Protein AF-A0A397HWI3-F1 (afdb_monomer)

Organism: Aspergillus thermomutatus (NCBI:txid41047)

InterPro domains:
  IPR008930 Terpenoid cyclases/protein prenyltransferase alpha-alpha toroid [SSF48239] (3-240)
  IPR018333 Squalene cyclase [PTHR11764] (8-284)
  IPR032697 Squalene cyclase, N-terminal [PF13249] (4-236)

Foldseek 3Di:
DPPDVPDDHDLLVLVVVLLVCVLVVNDCPPPVNVVSLVSLVVVPFPLPHDLVSLLVCQQQVQHPLVLRDQDALLLQVDAPPDPSRPQPDALQVLLQVLLVNLSNVLSHHDHRPPDPDHSNPSRCSRDNDNPDDSNVSRPDDDPPVDDDDDPPVSVVVVVVVVVVVVVVVVDCSSVVSLVVSLVLLQVLLVLVVFFKDFLNSLVSSLVSVVSVPDDCPDPSNVSSVVVQVVQWDQDPVGIDGHRMDCPLVVLLVVLVVCVVVVNDCPPPVNVVSLVVLVVSVPPPDDPPVPDSHDNDDDDPNSVVSNVSSND

Radius of gyration: 22.64 Å; Cα contacts (8 Å, |Δi|>4): 308; chains: 1; bounding box: 66×48×56 Å

Solvent-accessible surface area (backbone atoms only — not comparable to full-atom values): 18268 Å² total; per-residue (Å²): 92,23,94,49,96,89,44,76,62,33,62,41,60,40,52,52,52,53,49,52,41,47,74,74,65,52,58,70,83,38,72,67,47,44,50,53,48,54,48,38,44,74,73,53,20,71,78,64,40,46,71,67,52,46,51,57,35,19,34,45,58,68,33,65,66,86,64,41,84,84,56,68,43,51,50,76,68,40,56,70,90,43,93,85,16,55,70,75,48,58,45,68,58,43,52,43,46,48,25,47,23,48,44,60,68,68,61,53,68,48,83,62,83,75,73,96,44,62,62,64,62,78,56,54,86,41,43,84,59,79,84,56,61,70,65,73,76,62,84,67,75,77,89,62,96,64,80,95,80,68,88,72,56,65,61,54,54,52,48,48,51,51,50,49,55,56,54,45,76,76,42,72,57,51,62,51,22,49,52,51,42,51,52,50,48,54,50,31,58,66,54,52,84,58,50,56,58,44,43,65,34,51,52,40,36,47,54,30,42,45,73,75,65,47,53,75,84,35,67,75,44,39,56,52,50,55,52,50,56,72,35,50,47,77,54,100,92,44,79,48,71,45,64,57,56,52,66,65,46,54,51,20,53,49,50,39,53,40,48,76,71,66,52,69,70,82,39,72,69,54,44,50,52,50,53,51,54,48,66,55,66,66,74,79,81,70,92,51,83,83,55,92,64,78,64,72,44,72,54,69,64,43,54,50,38,42,51,62,48,72,108

Secondary structure (DSSP, 8-state):
--SSTTSPPPHHHHHHHHHHHHHTT--TTSHHHHHHHHHHHHTT-GGGS-HHHHHHHHHTTSS-GGGS----GGGGGS-TTSTT-GGGS-HHHHHHHHHHHHHHHH---PPPP-SSS-GGGGTGGG-S-TTS-HHHHT------SS-S--SSHHHHHHHHHHHHHHHHTTSTHHHHHHHHHHHHHHHHHHHTTTS--BHHHHHHHHHHHHHTT--TTSHHHHHHHHHHHHTEEEETTEEEE-SB--HHHHHHHHHHHHHHTT--TT-HHHHHHHHHHHHHH-------TT-SS------HHHHHHHHHHH-

Sequence (311 aa):
MGINPGDHGDLSVTVEAYLALRILGVSRNDPQMRRSRSFILSAGSIARVSFITRVYLAMFGLYPWIAVQSLPSELILLPQHIPSSICRWPAMDRSALIPLLILCHHRPIFKLPTQECAASAYLNELWCKPEEPPEKAFGGAFPTGISNAIAPVSKSTDLIGRFLNGLTYFFPLRRYALYRSVEFILETIREMGGVGHLARPLHMAMLALKLEGYSVQSCPLRTGLDYLEHLVYEDEAGKRILSVNTTVCDSSLMITGLGDAGIPLDSPWLRKSLQWLQSLSLSDGNNNTSKIFDTRIFRVDDVAAAIYAVI

Nearest PDB structures (foldseek):
  3sqc-assembly2_B  TM=8.523E-01  e=1.401E-10  Alicyclobacillus acidocaldarius
  1gsz-assembly1_A  TM=8.164E-01  e=6.322E-10  Alicyclobacillus acidocaldarius
  2sqc-assembly1_A  TM=8.393E-01  e=1.343E-09  Alicyclobacillus acidocaldarius
  1w6j-assembly1_A  TM=7.897E-01  e=3.820E-07  Homo sapiens
  1w6k-assembly1_A  TM=7.719E-01  e=3.820E-07  Homo sapiens

pLDDT: mean 74.51, std 17.62, range [26.92, 93.94]

Structure (mmCIF, N/CA/C/O backbone):
data_AF-A0A397HWI3-F1
#
_entry.id   AF-A0A397HWI3-F1
#
loop_
_atom_site.group_PDB
_atom_site.id
_atom_site.type_symbol
_atom_site.label_atom_id
_atom_site.label_alt_id
_atom_site.label_comp_id
_atom_site.label_asym_id
_atom_site.label_entity_id
_atom_site.label_seq_id
_atom_site.pdbx_PDB_ins_code
_atom_site.Cartn_x
_atom_site.Cartn_y
_atom_site.Cartn_z
_atom_site.occupancy
_atom_site.B_iso_or_equiv
_atom_site.auth_seq_id
_atom_site.auth_comp_id
_atom_site.auth_asym_id
_atom_site.auth_atom_id
_atom_site.pdbx_PDB_model_num
ATOM 1 N N . MET A 1 1 ? -9.754 -2.179 -15.109 1.00 48.19 1 MET A N 1
ATOM 2 C CA . MET A 1 1 ? -10.874 -1.776 -14.226 1.00 48.19 1 MET A CA 1
ATOM 3 C C . MET A 1 1 ? -10.491 -0.457 -13.581 1.00 48.19 1 MET A C 1
ATOM 5 O O . MET A 1 1 ? -9.299 -0.243 -13.378 1.00 48.19 1 MET A O 1
ATOM 9 N N . GLY A 1 2 ? -11.444 0.455 -13.391 1.00 55.62 2 GLY A N 1
ATOM 10 C CA . GLY A 1 2 ? -11.203 1.721 -12.693 1.00 55.62 2 GLY A CA 1
ATOM 11 C C . GLY A 1 2 ? -11.036 1.518 -11.188 1.00 55.62 2 GLY A C 1
ATOM 12 O O . GLY A 1 2 ? -11.102 0.386 -10.708 1.00 55.62 2 GLY A O 1
ATOM 13 N N . ILE A 1 3 ? -10.790 2.606 -10.457 1.00 59.44 3 ILE A N 1
ATOM 14 C CA . ILE A 1 3 ? -10.652 2.574 -8.991 1.00 59.44 3 ILE A CA 1
ATOM 15 C C . ILE A 1 3 ? -11.996 2.211 -8.339 1.00 59.44 3 ILE A C 1
ATOM 17 O O . ILE A 1 3 ? -12.003 1.478 -7.354 1.00 59.44 3 ILE A O 1
ATOM 21 N N . ASN A 1 4 ? -13.120 2.627 -8.937 1.00 55.69 4 ASN A N 1
ATOM 22 C CA . ASN A 1 4 ? -14.464 2.227 -8.522 1.00 55.69 4 ASN A CA 1
ATOM 23 C C . ASN A 1 4 ? -15.166 1.349 -9.578 1.00 55.69 4 ASN A C 1
ATOM 25 O O . ASN A 1 4 ? -14.835 1.410 -10.771 1.00 55.69 4 ASN A O 1
ATOM 29 N N . PRO A 1 5 ? -16.171 0.543 -9.178 1.00 54.25 5 PRO A N 1
ATOM 30 C CA . PRO A 1 5 ? -17.040 -0.152 -10.123 1.00 54.25 5 PRO A CA 1
ATOM 31 C C . PRO A 1 5 ? -17.690 0.839 -11.103 1.00 54.25 5 PRO A C 1
ATOM 33 O O . PRO A 1 5 ? -18.412 1.739 -10.690 1.00 54.25 5 PRO A O 1
ATOM 36 N N . GLY A 1 6 ? -17.431 0.675 -12.405 1.00 57.28 6 GLY A N 1
ATOM 37 C CA . GLY A 1 6 ? -17.976 1.537 -13.466 1.00 57.28 6 GLY A CA 1
ATOM 38 C C . GLY A 1 6 ? -17.052 2.658 -13.958 1.00 57.28 6 GLY A C 1
ATOM 39 O O . GLY A 1 6 ? -17.335 3.238 -15.004 1.00 57.28 6 GLY A O 1
ATOM 40 N N . ASP A 1 7 ? -15.925 2.918 -13.289 1.00 66.69 7 ASP A N 1
ATOM 41 C CA . ASP A 1 7 ? -14.965 3.935 -13.731 1.00 66.69 7 ASP A CA 1
ATOM 42 C C . ASP A 1 7 ? -14.204 3.515 -15.001 1.00 66.69 7 ASP A C 1
ATOM 44 O O . ASP A 1 7 ? -13.895 2.334 -15.229 1.00 66.69 7 ASP A O 1
ATOM 48 N N . HIS A 1 8 ? -13.814 4.516 -15.800 1.00 67.19 8 HIS A N 1
ATOM 49 C CA . HIS A 1 8 ? -12.792 4.347 -16.831 1.00 67.19 8 HIS A CA 1
ATOM 50 C C . HIS A 1 8 ? -11.528 3.755 -16.181 1.00 67.19 8 HIS A C 1
ATOM 52 O O . HIS A 1 8 ? -11.133 4.162 -15.091 1.00 67.19 8 HIS A O 1
ATOM 58 N N . GLY A 1 9 ? -10.930 2.735 -16.807 1.00 74.62 9 GLY A N 1
ATOM 59 C CA . GLY A 1 9 ? -9.836 1.963 -16.209 1.00 74.62 9 GLY A CA 1
ATOM 60 C C . GLY A 1 9 ? -8.711 2.830 -15.633 1.00 74.62 9 GLY A C 1
ATOM 61 O O . GLY A 1 9 ? -8.302 3.795 -16.270 1.00 74.62 9 GLY A O 1
ATOM 62 N N . ASP A 1 10 ? -8.174 2.470 -14.465 1.00 87.31 10 ASP A N 1
ATOM 63 C CA . ASP A 1 10 ? -6.963 3.113 -13.951 1.00 87.31 10 ASP A CA 1
ATOM 64 C C . ASP A 1 10 ? -5.731 2.382 -14.490 1.00 87.31 10 ASP A C 1
ATOM 66 O O . ASP A 1 10 ? -5.649 1.147 -14.464 1.00 87.31 10 ASP A O 1
ATOM 70 N N . LEU A 1 11 ? -4.774 3.146 -15.015 1.00 88.06 11 LEU A N 1
ATOM 71 C CA . LEU A 1 11 ? -3.567 2.601 -15.628 1.00 88.06 11 LEU A CA 1
ATOM 72 C C . LEU A 1 11 ? -2.703 1.853 -14.607 1.00 88.06 11 LEU A C 1
ATOM 74 O O . LEU A 1 11 ? -2.240 0.750 -14.889 1.00 88.06 11 LEU A O 1
ATOM 78 N N . SER A 1 12 ? -2.503 2.436 -13.427 1.00 88.94 12 SER A N 1
ATOM 79 C CA . SER A 1 12 ? -1.639 1.886 -12.382 1.00 88.94 12 SER A CA 1
ATOM 80 C C . SER A 1 12 ? -2.209 0.579 -11.839 1.00 88.94 12 SER A C 1
ATOM 82 O O . SER A 1 12 ? -1.519 -0.438 -11.824 1.00 88.94 12 SER A O 1
ATOM 84 N N . VAL A 1 13 ? -3.501 0.579 -11.502 1.00 89.81 13 VAL A N 1
ATOM 85 C CA . VAL A 1 13 ? -4.226 -0.609 -11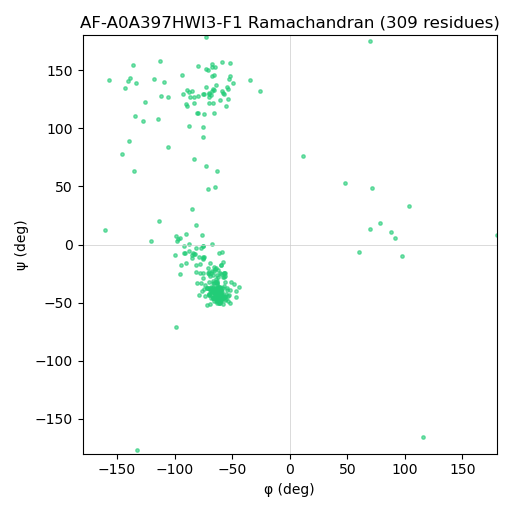.035 1.00 89.81 13 VAL A CA 1
ATOM 86 C C . VAL A 1 13 ? -4.235 -1.698 -12.104 1.00 89.81 13 VAL A C 1
ATOM 88 O O . VAL A 1 13 ? -4.009 -2.865 -11.796 1.00 89.81 13 VAL A O 1
ATOM 91 N N . THR A 1 14 ? -4.450 -1.343 -13.376 1.00 91.06 14 THR A N 1
ATOM 92 C CA . THR A 1 14 ? -4.466 -2.334 -14.462 1.00 91.06 14 THR A CA 1
ATOM 93 C C . THR A 1 14 ? -3.085 -2.960 -14.679 1.00 91.06 14 THR A C 1
ATOM 95 O O . THR A 1 14 ? -3.005 -4.162 -14.923 1.00 91.06 14 THR A O 1
ATOM 98 N N . VAL A 1 15 ? -1.999 -2.189 -14.548 1.00 91.44 15 VAL A N 1
ATOM 99 C CA . VAL A 1 15 ? -0.624 -2.716 -14.607 1.00 91.44 15 VAL A CA 1
ATOM 100 C C . VAL A 1 15 ? -0.324 -3.628 -13.415 1.00 91.44 15 VAL A C 1
ATOM 102 O O . VAL A 1 15 ? 0.207 -4.719 -13.617 1.00 91.44 15 VAL A O 1
ATOM 105 N N . GLU A 1 16 ? -0.683 -3.221 -12.194 1.00 91.31 16 GLU A N 1
ATOM 106 C CA . GLU A 1 16 ? -0.493 -4.031 -10.979 1.00 91.31 16 GLU A CA 1
ATOM 107 C C . GLU A 1 16 ? -1.260 -5.358 -11.068 1.00 91.31 16 GLU A C 1
ATOM 109 O O . GLU A 1 16 ? -0.681 -6.423 -10.846 1.00 91.31 16 GLU A O 1
ATOM 114 N N . ALA A 1 17 ? -2.530 -5.317 -11.479 1.00 90.94 17 ALA A N 1
ATOM 115 C CA . ALA A 1 17 ? -3.356 -6.507 -11.663 1.00 90.94 17 ALA A CA 1
ATOM 116 C C . ALA A 1 17 ? -2.823 -7.415 -12.782 1.00 90.94 17 ALA A C 1
ATOM 118 O O . ALA A 1 17 ? -2.752 -8.632 -12.611 1.00 90.94 17 ALA A O 1
ATOM 119 N N . TYR A 1 18 ? -2.402 -6.837 -13.913 1.00 90.38 18 TYR A N 1
ATOM 120 C CA . TYR A 1 18 ? -1.785 -7.589 -15.006 1.00 90.38 18 TYR A CA 1
ATOM 121 C C . TYR A 1 18 ? -0.529 -8.326 -14.528 1.00 90.38 18 TYR A C 1
ATOM 123 O O . TYR A 1 18 ? -0.366 -9.514 -14.805 1.00 90.38 18 TYR A O 1
ATOM 131 N N . LEU A 1 19 ? 0.345 -7.644 -13.780 1.00 89.62 19 LEU A N 1
ATOM 132 C CA . LEU A 1 19 ? 1.548 -8.252 -13.222 1.00 89.62 19 LEU A CA 1
ATOM 133 C C . LEU A 1 19 ? 1.207 -9.371 -12.229 1.00 89.62 19 LEU A C 1
ATOM 135 O O . LEU A 1 19 ? 1.790 -10.449 -12.317 1.00 89.62 19 LEU A O 1
ATOM 139 N N . ALA A 1 20 ? 0.253 -9.148 -11.323 1.00 89.75 20 ALA A N 1
ATOM 140 C CA . ALA A 1 20 ? -0.173 -10.159 -10.359 1.00 89.75 20 ALA A CA 1
ATOM 141 C C . ALA A 1 20 ? -0.679 -11.435 -11.056 1.00 89.75 20 ALA A C 1
ATOM 143 O O . ALA A 1 20 ? -0.232 -12.532 -10.726 1.00 89.75 20 ALA A O 1
ATOM 144 N N . LEU A 1 21 ? -1.525 -11.303 -12.084 1.00 89.56 21 LEU A N 1
ATOM 145 C CA . LEU A 1 21 ? -2.015 -12.440 -12.873 1.00 89.56 21 LEU A CA 1
ATOM 146 C C . LEU A 1 21 ? -0.883 -13.184 -13.592 1.00 89.56 21 LEU A C 1
ATOM 148 O O . LEU A 1 21 ? -0.894 -14.412 -13.657 1.00 89.56 21 LEU A O 1
ATOM 152 N N 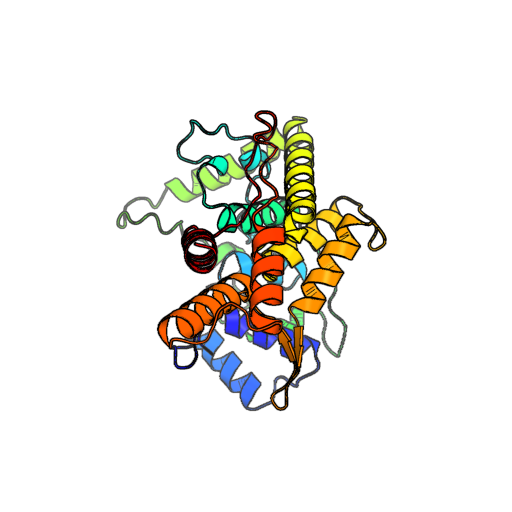. ARG A 1 22 ? 0.126 -12.463 -14.094 1.00 86.62 22 ARG A N 1
ATOM 153 C CA . ARG A 1 22 ? 1.311 -13.089 -14.696 1.00 86.62 22 ARG A CA 1
ATOM 154 C C . ARG A 1 22 ? 2.131 -13.884 -13.690 1.00 86.62 22 ARG A C 1
ATOM 156 O O . ARG A 1 22 ? 2.610 -14.956 -14.039 1.00 86.62 22 ARG A O 1
ATOM 163 N N . ILE A 1 23 ? 2.284 -13.380 -12.468 1.00 86.25 23 ILE A N 1
ATOM 164 C CA . ILE A 1 23 ? 2.982 -14.090 -11.387 1.00 86.25 23 ILE A CA 1
ATOM 165 C C . ILE A 1 23 ? 2.209 -15.355 -10.981 1.00 86.25 23 ILE A C 1
ATOM 167 O O . ILE A 1 23 ? 2.826 -16.366 -10.661 1.00 86.25 23 ILE A O 1
ATOM 171 N N . LEU A 1 24 ? 0.874 -15.323 -11.056 1.00 86.94 24 LEU A N 1
ATOM 172 C CA . LEU A 1 24 ? -0.000 -16.478 -10.820 1.00 86.94 24 LEU A CA 1
ATOM 173 C C . LEU A 1 24 ? -0.018 -17.500 -11.976 1.00 86.94 24 LEU A C 1
ATOM 175 O O . LEU A 1 24 ? -0.700 -18.516 -11.868 1.00 86.94 24 LEU A O 1
ATOM 179 N N . GLY A 1 25 ? 0.712 -17.258 -13.071 1.00 85.12 25 GLY A N 1
ATOM 180 C CA . GLY A 1 25 ? 0.822 -18.187 -14.202 1.00 85.12 25 GLY A CA 1
ATOM 181 C C . GLY A 1 25 ? -0.255 -18.027 -15.282 1.00 85.12 25 GLY A C 1
ATOM 182 O O . GLY A 1 25 ? -0.353 -18.864 -16.179 1.00 85.12 25 GLY A O 1
ATOM 183 N N . VAL A 1 26 ? -1.061 -16.958 -15.254 1.00 87.38 26 VAL A N 1
ATOM 184 C CA . VAL A 1 26 ? -2.054 -16.698 -16.310 1.00 87.38 26 VAL A CA 1
ATOM 185 C C . VAL A 1 26 ? -1.348 -16.352 -17.623 1.00 87.38 26 VAL A C 1
ATOM 187 O O . VAL A 1 26 ? -0.496 -15.460 -17.688 1.00 87.38 26 VAL A O 1
ATOM 190 N N . SER A 1 27 ? -1.726 -17.044 -18.701 1.00 84.75 27 SER A N 1
ATOM 191 C CA . SER A 1 27 ? -1.116 -16.855 -20.019 1.00 84.75 27 SER A CA 1
ATOM 192 C C . SER A 1 27 ? -1.371 -15.455 -20.577 1.00 84.75 27 SER A C 1
ATOM 194 O O . SER A 1 27 ? -2.499 -14.963 -20.597 1.00 84.75 27 SER A O 1
ATOM 196 N N . ARG A 1 28 ? -0.336 -14.842 -21.164 1.00 82.94 28 ARG A N 1
ATOM 197 C CA . ARG A 1 28 ? -0.443 -13.551 -21.875 1.00 82.94 28 ARG A CA 1
ATOM 198 C C . ARG A 1 28 ? -1.466 -13.560 -23.021 1.00 82.94 28 ARG A C 1
ATOM 200 O O . ARG A 1 28 ? -1.954 -12.504 -23.415 1.00 82.94 28 ARG A O 1
ATOM 207 N N . ASN A 1 29 ? -1.755 -14.740 -23.577 1.00 85.12 29 ASN A N 1
ATOM 208 C CA . ASN A 1 29 ? -2.647 -14.909 -24.725 1.00 85.12 29 ASN A CA 1
ATOM 209 C C . ASN A 1 29 ? -4.131 -14.954 -24.327 1.00 85.12 29 ASN A C 1
ATOM 211 O O . ASN A 1 29 ? -5.000 -14.907 -25.207 1.00 85.12 29 ASN A O 1
ATOM 215 N N . ASP A 1 30 ? -4.429 -15.014 -23.028 1.00 90.44 30 ASP A N 1
ATOM 216 C CA . ASP A 1 30 ? -5.794 -14.964 -22.520 1.00 90.44 30 ASP A CA 1
ATOM 217 C C . ASP A 1 30 ? -6.517 -13.704 -23.052 1.00 90.44 30 ASP A C 1
ATOM 219 O O . ASP A 1 30 ? -5.924 -12.615 -23.084 1.00 90.44 30 ASP A O 1
ATOM 223 N N . PRO A 1 31 ? -7.776 -13.814 -23.524 1.00 91.19 31 PRO A N 1
ATOM 224 C CA . PRO A 1 31 ? -8.578 -12.665 -23.933 1.00 91.19 31 PRO A CA 1
ATOM 225 C C . PRO A 1 31 ? -8.568 -11.495 -22.937 1.00 91.19 31 PRO A C 1
ATOM 227 O O . PRO A 1 31 ? -8.495 -10.342 -23.365 1.00 91.19 31 PRO A O 1
ATOM 230 N N . GLN A 1 32 ? -8.612 -11.761 -21.627 1.00 90.12 32 GLN A N 1
ATOM 231 C CA . GLN A 1 32 ? -8.590 -10.715 -20.601 1.00 90.12 32 GLN A CA 1
ATOM 232 C C . GLN A 1 32 ? -7.220 -10.032 -20.521 1.00 90.12 32 GLN A C 1
ATOM 234 O O . GLN A 1 32 ? -7.141 -8.803 -20.497 1.00 90.12 32 GLN A O 1
ATOM 239 N N . MET A 1 33 ? -6.137 -10.809 -20.584 1.00 89.38 33 MET A N 1
ATOM 240 C CA . MET A 1 33 ? -4.766 -10.289 -20.586 1.00 89.38 33 MET A CA 1
ATOM 241 C C . MET A 1 33 ? -4.486 -9.428 -21.821 1.00 89.38 33 MET A C 1
ATOM 243 O O . MET A 1 33 ? -3.888 -8.356 -21.707 1.00 89.38 33 MET A O 1
ATOM 247 N N . ARG A 1 34 ? -4.984 -9.835 -22.996 1.00 90.69 34 ARG A N 1
ATOM 248 C CA . ARG A 1 34 ? -4.884 -9.043 -24.231 1.00 90.69 34 ARG A CA 1
ATOM 249 C C . ARG A 1 34 ? -5.629 -7.714 -24.134 1.00 90.69 34 ARG A C 1
ATOM 251 O O . ARG A 1 34 ? -5.073 -6.692 -24.531 1.00 90.69 34 ARG A O 1
ATOM 258 N N . ARG A 1 35 ? -6.843 -7.707 -23.569 1.00 90.44 35 ARG A N 1
ATOM 259 C CA . ARG A 1 35 ? -7.621 -6.474 -23.336 1.00 90.44 35 ARG A CA 1
ATOM 260 C C . ARG A 1 35 ? -6.888 -5.520 -22.395 1.00 90.44 35 ARG A C 1
ATOM 262 O O . ARG A 1 35 ? -6.728 -4.344 -22.724 1.00 90.44 35 ARG A O 1
ATOM 269 N N . SER A 1 36 ? -6.385 -6.031 -21.273 1.00 90.38 36 SER A N 1
ATOM 270 C CA . SER A 1 36 ? -5.599 -5.244 -20.316 1.00 90.38 36 SER A CA 1
ATOM 271 C C . SER A 1 36 ? -4.346 -4.663 -20.967 1.00 90.38 36 SER A C 1
ATOM 273 O O . SER A 1 36 ? -4.080 -3.472 -20.832 1.00 90.38 36 SER A O 1
ATOM 275 N N . ARG A 1 37 ? -3.623 -5.458 -21.764 1.00 89.06 37 ARG A N 1
ATOM 276 C CA . ARG A 1 37 ? -2.459 -4.985 -22.522 1.00 89.06 37 ARG A CA 1
ATOM 277 C C . ARG A 1 37 ? -2.821 -3.880 -23.515 1.00 89.06 37 ARG A C 1
ATOM 279 O O . ARG A 1 37 ? -2.154 -2.850 -23.526 1.00 89.06 37 ARG A O 1
ATOM 286 N N . SER A 1 38 ? -3.872 -4.056 -24.320 1.00 88.50 38 SER A N 1
ATOM 287 C CA . SER A 1 38 ? -4.306 -3.017 -25.267 1.00 88.50 38 SER A CA 1
ATOM 288 C C . SER A 1 38 ? -4.685 -1.718 -24.558 1.00 88.50 38 SER A C 1
ATOM 290 O O . SER A 1 38 ? -4.317 -0.639 -25.017 1.00 88.50 38 SER A O 1
ATOM 292 N N . PHE A 1 39 ? -5.341 -1.824 -23.400 1.00 89.88 39 PHE A N 1
ATOM 293 C CA . PHE A 1 39 ? -5.685 -0.673 -22.578 1.00 89.88 39 PHE A CA 1
ATOM 294 C C . PHE A 1 39 ? -4.428 0.052 -22.073 1.00 89.88 39 PHE A C 1
ATOM 296 O O . PHE A 1 39 ? -4.297 1.255 -22.290 1.00 89.88 39 PHE A O 1
ATOM 303 N N . ILE A 1 40 ? -3.470 -0.676 -21.489 1.00 89.19 40 ILE A N 1
ATOM 304 C CA . ILE A 1 40 ? -2.206 -0.117 -20.977 1.00 89.19 40 ILE A CA 1
ATOM 305 C C . ILE A 1 40 ? -1.441 0.632 -22.077 1.00 89.19 40 ILE A C 1
ATOM 307 O O . ILE A 1 40 ? -0.979 1.754 -21.859 1.00 89.19 40 ILE A O 1
ATOM 311 N N . LEU A 1 41 ? -1.344 0.046 -23.274 1.00 86.88 41 LEU A N 1
ATOM 312 C CA . LEU A 1 41 ? -0.676 0.682 -24.411 1.00 86.88 41 LEU A CA 1
ATOM 313 C C . LEU A 1 41 ? -1.413 1.956 -24.857 1.00 86.88 41 LEU A C 1
ATOM 315 O O . LEU A 1 41 ? -0.777 2.987 -25.067 1.00 86.88 41 LEU A O 1
ATOM 319 N N . SER A 1 42 ? -2.749 1.921 -24.920 1.00 86.56 42 SER A N 1
ATOM 320 C CA . SER A 1 42 ? -3.567 3.088 -25.288 1.00 86.56 42 SER A CA 1
ATOM 321 C C . SER A 1 42 ? -3.509 4.231 -24.263 1.00 86.56 42 SER A C 1
ATOM 323 O O . SER A 1 42 ? -3.560 5.400 -24.635 1.00 86.56 42 SER A O 1
ATOM 325 N N . ALA A 1 43 ? -3.337 3.913 -22.978 1.00 83.56 43 ALA A N 1
ATOM 326 C CA . ALA A 1 43 ? -3.293 4.884 -21.883 1.00 83.56 43 ALA A CA 1
ATOM 327 C C . ALA A 1 43 ? -1.913 5.560 -21.710 1.00 83.56 43 ALA A C 1
ATOM 329 O O . ALA A 1 43 ? -1.757 6.485 -20.905 1.00 83.56 43 ALA A O 1
ATOM 330 N N . GLY A 1 44 ? -0.918 5.154 -22.504 1.00 77.88 44 GLY A N 1
ATOM 331 C CA . GLY A 1 44 ? 0.414 5.756 -22.534 1.00 77.88 44 GLY A CA 1
ATOM 332 C C . GLY A 1 44 ? 1.492 4.941 -21.824 1.00 77.88 44 GLY A C 1
ATOM 333 O O . GLY A 1 44 ? 2.447 5.527 -21.315 1.00 77.88 44 GLY A O 1
ATOM 334 N N . SER A 1 45 ? 1.378 3.606 -21.867 1.00 82.25 45 SER A N 1
ATOM 335 C CA . SER A 1 45 ? 2.412 2.653 -21.439 1.00 82.25 45 SER A CA 1
ATOM 336 C C . SER A 1 45 ? 2.642 2.620 -19.927 1.00 82.25 45 SER A C 1
ATOM 338 O O . SER A 1 45 ? 2.140 3.439 -19.157 1.00 82.25 45 SER A O 1
ATOM 340 N N . ILE A 1 46 ? 3.506 1.702 -19.498 1.00 81.50 46 ILE A N 1
ATOM 341 C CA . ILE A 1 46 ? 3.990 1.617 -18.117 1.00 81.50 46 ILE A CA 1
ATOM 342 C C . ILE A 1 46 ? 4.688 2.906 -17.638 1.00 81.50 46 ILE A C 1
ATOM 344 O O . ILE A 1 46 ? 4.865 3.117 -16.443 1.00 81.50 46 ILE A O 1
ATOM 348 N N . ALA A 1 47 ? 5.047 3.808 -18.557 1.00 79.75 47 ALA A N 1
ATOM 349 C CA . ALA A 1 47 ? 5.679 5.082 -18.239 1.00 79.75 47 ALA A CA 1
ATOM 350 C C . ALA A 1 47 ? 4.743 6.105 -17.567 1.00 79.75 47 ALA A C 1
ATOM 352 O O . ALA A 1 47 ? 5.193 7.031 -16.894 1.00 79.75 47 ALA A O 1
ATOM 353 N N . ARG A 1 48 ? 3.425 5.953 -17.694 1.00 82.62 48 ARG A N 1
ATOM 354 C CA . ARG A 1 48 ? 2.468 6.879 -17.066 1.00 82.62 48 ARG A CA 1
ATOM 355 C C . ARG A 1 48 ? 1.889 6.370 -15.749 1.00 82.62 48 ARG A C 1
ATOM 357 O O . ARG A 1 48 ? 1.009 7.019 -15.194 1.00 82.62 48 ARG A O 1
ATOM 364 N N . VAL A 1 49 ? 2.394 5.252 -15.223 1.00 86.44 49 VAL A N 1
ATOM 365 C CA . VAL A 1 49 ? 1.945 4.724 -13.927 1.00 86.44 49 VAL A CA 1
ATOM 366 C C . VAL A 1 49 ? 2.360 5.638 -12.774 1.00 86.44 49 VAL A C 1
ATOM 368 O O . VAL A 1 49 ? 3.341 6.391 -12.871 1.00 86.44 49 VAL A O 1
ATOM 371 N N . SER A 1 50 ? 1.606 5.546 -11.678 1.00 88.12 50 SER A N 1
ATOM 372 C CA . SER A 1 50 ? 1.831 6.298 -10.445 1.00 88.12 50 SER A CA 1
ATOM 373 C C . SER A 1 50 ? 3.217 6.032 -9.849 1.00 88.12 50 SER A C 1
ATOM 375 O O . SER A 1 50 ? 3.823 4.985 -10.084 1.00 88.12 50 SER A O 1
ATOM 377 N N . PHE A 1 51 ? 3.712 6.962 -9.029 1.00 86.75 51 PHE A N 1
ATOM 378 C CA . PHE A 1 51 ? 4.985 6.804 -8.321 1.00 86.75 51 PHE A CA 1
ATOM 379 C C . PHE A 1 51 ? 5.049 5.499 -7.509 1.00 86.75 51 PHE A C 1
ATOM 381 O O . PHE A 1 51 ? 6.035 4.770 -7.599 1.00 86.75 51 PHE A O 1
ATOM 388 N N . ILE A 1 52 ? 3.979 5.170 -6.778 1.00 87.19 52 ILE A N 1
ATOM 389 C CA . ILE A 1 52 ? 3.903 3.958 -5.951 1.00 87.19 52 ILE A CA 1
ATOM 390 C C . ILE A 1 52 ? 4.035 2.709 -6.826 1.00 87.19 52 ILE A C 1
ATOM 392 O O . ILE A 1 52 ? 4.842 1.831 -6.532 1.00 87.19 52 ILE A O 1
ATOM 396 N N . THR A 1 53 ? 3.315 2.657 -7.947 1.00 89.69 53 THR A N 1
ATOM 397 C CA . THR A 1 53 ? 3.409 1.541 -8.895 1.00 89.69 53 THR A CA 1
ATOM 398 C C . THR A 1 53 ? 4.818 1.412 -9.465 1.00 89.69 53 THR A C 1
ATOM 400 O O . THR A 1 53 ? 5.330 0.303 -9.562 1.00 89.69 53 THR A O 1
ATOM 403 N N . ARG A 1 54 ? 5.506 2.522 -9.773 1.00 88.81 54 ARG A N 1
ATOM 404 C CA . ARG A 1 54 ? 6.916 2.475 -10.212 1.00 88.81 54 ARG A CA 1
ATOM 405 C C . ARG A 1 54 ? 7.825 1.872 -9.147 1.00 88.81 54 ARG A C 1
ATOM 407 O O . ARG A 1 54 ? 8.680 1.065 -9.496 1.00 88.81 54 ARG A O 1
ATOM 414 N N . VAL A 1 55 ? 7.632 2.226 -7.873 1.00 89.81 55 VAL A N 1
ATOM 415 C CA . VAL A 1 55 ? 8.375 1.626 -6.752 1.00 89.81 55 VAL A CA 1
ATOM 416 C C . VAL A 1 55 ? 8.131 0.116 -6.704 1.00 89.81 55 VAL A C 1
ATOM 418 O O . VAL A 1 55 ? 9.095 -0.643 -6.680 1.00 89.81 55 VAL A O 1
ATOM 421 N N . TYR A 1 56 ? 6.875 -0.338 -6.785 1.00 89.88 56 TYR A N 1
ATOM 422 C CA . TYR A 1 56 ? 6.547 -1.771 -6.809 1.00 89.88 56 TYR A CA 1
ATOM 423 C C . TYR A 1 56 ? 7.169 -2.507 -8.001 1.00 89.88 56 TYR A C 1
ATOM 425 O O . TYR A 1 56 ? 7.739 -3.582 -7.841 1.00 89.88 56 TYR A O 1
ATOM 433 N N . LEU A 1 57 ? 7.111 -1.929 -9.200 1.00 89.62 57 LEU A N 1
ATOM 434 C CA . LEU A 1 57 ? 7.740 -2.516 -10.382 1.00 89.62 57 LEU A CA 1
ATOM 435 C C . LEU A 1 57 ? 9.268 -2.568 -10.248 1.00 89.62 57 LEU A C 1
ATOM 437 O O . LEU A 1 57 ? 9.891 -3.555 -10.644 1.00 89.62 57 LEU A O 1
ATOM 441 N N . ALA A 1 58 ? 9.874 -1.534 -9.662 1.00 89.25 58 ALA A N 1
ATOM 442 C CA . ALA A 1 58 ? 11.312 -1.477 -9.437 1.00 89.25 58 ALA A CA 1
ATOM 443 C C . ALA A 1 58 ? 11.778 -2.494 -8.394 1.00 89.25 58 ALA A C 1
ATOM 445 O O . ALA A 1 58 ? 12.806 -3.144 -8.585 1.00 89.25 58 ALA A O 1
ATOM 446 N N . MET A 1 59 ? 10.965 -2.722 -7.361 1.00 90.44 59 MET A N 1
ATOM 447 C CA . MET A 1 59 ? 11.182 -3.785 -6.384 1.00 90.44 59 MET A CA 1
ATOM 448 C C . MET A 1 59 ? 11.255 -5.175 -7.018 1.00 90.44 59 MET A C 1
ATOM 450 O O . MET A 1 59 ? 11.944 -6.029 -6.478 1.00 90.44 59 MET A O 1
ATOM 454 N N . PHE A 1 60 ? 10.601 -5.420 -8.154 1.00 88.00 60 PHE A N 1
ATOM 455 C CA . PHE A 1 60 ? 10.692 -6.693 -8.884 1.00 88.00 60 PHE A CA 1
ATOM 456 C C . PHE A 1 60 ? 11.735 -6.688 -10.013 1.00 88.00 60 PHE A C 1
ATOM 458 O O . PHE A 1 60 ? 11.832 -7.646 -10.780 1.00 88.00 60 PHE A O 1
ATOM 465 N N . GLY A 1 61 ? 12.510 -5.608 -10.150 1.00 84.81 61 GLY A N 1
ATOM 466 C CA . GLY A 1 61 ? 13.476 -5.435 -11.238 1.00 84.81 61 GLY A CA 1
ATOM 467 C C . GLY A 1 61 ? 12.837 -5.222 -12.616 1.00 84.81 61 GLY A C 1
ATOM 468 O O . GLY A 1 61 ? 13.530 -5.305 -13.626 1.00 84.81 61 GLY A O 1
ATOM 469 N N . LEU A 1 62 ? 11.531 -4.943 -12.673 1.00 83.50 62 LEU A N 1
ATOM 470 C CA . LEU A 1 62 ? 10.778 -4.694 -13.911 1.00 83.50 62 LEU A CA 1
ATOM 471 C C . LEU A 1 62 ? 10.868 -3.238 -14.372 1.00 83.50 62 LEU A C 1
ATOM 473 O O . LEU A 1 62 ? 10.451 -2.894 -15.477 1.00 83.50 62 LEU A O 1
ATOM 477 N N . TYR A 1 63 ? 11.384 -2.377 -13.502 1.00 83.06 63 TYR A N 1
ATOM 478 C CA . TYR A 1 63 ? 11.535 -0.955 -13.731 1.00 83.06 63 TYR A CA 1
ATOM 479 C C . TYR A 1 63 ? 12.850 -0.489 -13.091 1.00 83.06 63 TYR A C 1
ATOM 481 O O . TYR A 1 63 ? 13.159 -0.892 -11.970 1.00 83.06 63 TYR A O 1
ATOM 489 N N . PRO A 1 64 ? 13.678 0.325 -13.763 1.00 82.50 64 PRO A N 1
ATOM 490 C CA . PRO A 1 64 ? 14.967 0.691 -13.199 1.00 82.50 64 PRO A CA 1
ATOM 491 C C . PRO A 1 64 ? 14.794 1.702 -12.059 1.00 82.50 64 PRO A C 1
ATOM 493 O O . PRO A 1 64 ? 14.173 2.752 -12.227 1.00 82.50 64 PRO A O 1
ATOM 496 N N . TRP A 1 65 ? 15.412 1.425 -10.909 1.00 83.12 65 TRP A N 1
ATOM 497 C CA . TRP A 1 65 ? 15.380 2.304 -9.731 1.00 83.12 65 TRP A CA 1
ATOM 498 C C . TRP A 1 65 ? 15.888 3.726 -9.995 1.00 83.12 65 TRP A C 1
ATOM 500 O O . TRP A 1 65 ? 15.506 4.650 -9.286 1.00 83.12 65 TRP A O 1
ATOM 510 N N . ILE A 1 66 ? 16.733 3.923 -11.009 1.00 80.00 66 ILE A N 1
ATOM 511 C CA . ILE A 1 66 ? 17.240 5.249 -11.387 1.00 80.00 66 ILE A CA 1
ATOM 512 C C . ILE A 1 66 ? 16.164 6.141 -12.028 1.00 80.00 66 ILE A C 1
ATOM 514 O O . ILE A 1 66 ? 16.264 7.359 -11.947 1.00 80.00 66 ILE A O 1
ATOM 518 N N . ALA A 1 67 ? 15.122 5.542 -12.616 1.00 77.38 67 ALA A N 1
ATOM 519 C CA . ALA A 1 67 ? 13.972 6.253 -13.174 1.00 77.38 67 ALA A CA 1
ATOM 520 C C . ALA A 1 67 ? 12.827 6.415 -12.155 1.00 77.38 67 ALA A C 1
ATOM 522 O O . ALA A 1 67 ? 11.777 6.979 -12.475 1.00 77.38 67 ALA A O 1
ATOM 523 N N . VAL A 1 68 ? 12.991 5.881 -10.942 1.00 80.25 68 VAL A N 1
ATOM 524 C CA . VAL A 1 68 ? 12.098 6.146 -9.814 1.00 80.25 68 VAL A CA 1
ATOM 525 C C . VAL A 1 68 ? 12.598 7.415 -9.136 1.00 80.25 68 VAL A C 1
ATOM 527 O O . VAL A 1 68 ? 13.775 7.519 -8.794 1.00 80.25 68 VAL A O 1
ATOM 530 N N . GLN A 1 69 ? 11.708 8.391 -8.947 1.00 73.50 69 GLN A N 1
ATOM 531 C CA . GLN A 1 69 ? 12.048 9.636 -8.264 1.00 73.50 69 GLN A CA 1
ATOM 532 C C . GLN A 1 69 ? 12.666 9.330 -6.894 1.00 73.50 69 GLN A C 1
ATOM 534 O O . GLN A 1 69 ? 12.070 8.630 -6.076 1.00 73.50 69 GLN A O 1
ATOM 539 N N . SER A 1 70 ? 13.865 9.851 -6.630 1.00 68.25 70 SER A N 1
ATOM 540 C CA . SER A 1 70 ? 14.513 9.645 -5.338 1.00 68.25 70 SER A CA 1
ATOM 541 C C . SER A 1 70 ? 13.843 10.509 -4.272 1.00 68.25 70 SER A C 1
ATOM 543 O O . SER A 1 70 ? 13.971 11.734 -4.307 1.00 68.25 70 SER A O 1
ATOM 545 N N . LEU A 1 71 ? 13.163 9.878 -3.316 1.00 77.50 71 LEU A N 1
ATOM 546 C CA . LEU A 1 71 ? 12.705 10.536 -2.095 1.00 77.50 71 LEU A CA 1
ATOM 547 C C . LEU A 1 71 ? 13.802 10.435 -1.020 1.00 77.50 71 LEU A C 1
ATOM 549 O O . LEU A 1 71 ? 14.181 9.318 -0.656 1.00 77.50 71 LEU A O 1
ATOM 553 N N . PRO A 1 72 ? 14.346 11.560 -0.522 1.00 81.00 72 PRO A N 1
ATOM 554 C CA . PRO A 1 72 ? 15.325 11.529 0.555 1.00 81.00 72 PRO A CA 1
ATOM 555 C C . PRO A 1 72 ? 14.650 11.110 1.864 1.00 81.00 72 PRO A C 1
ATOM 557 O O . PRO A 1 72 ? 13.630 11.669 2.262 1.00 81.00 72 PRO A O 1
ATOM 560 N N . SER A 1 73 ? 15.227 10.135 2.562 1.00 83.25 73 SER A N 1
ATOM 561 C CA . SER A 1 73 ? 14.726 9.682 3.867 1.00 83.25 73 SER A CA 1
ATOM 562 C C . SER A 1 73 ? 14.832 10.765 4.943 1.00 83.25 73 SER A C 1
ATOM 564 O O . SER A 1 73 ? 14.088 10.743 5.914 1.00 83.25 73 SER A O 1
ATOM 566 N N . GLU A 1 74 ? 15.703 11.755 4.742 1.00 85.25 74 GLU A N 1
ATOM 567 C CA . GLU A 1 74 ? 15.902 12.924 5.603 1.00 85.25 74 GLU A CA 1
ATOM 568 C C . GLU A 1 74 ? 14.641 13.778 5.767 1.00 85.25 74 GLU A C 1
ATOM 570 O O . GLU A 1 74 ? 14.564 14.552 6.718 1.00 85.25 74 GLU A O 1
ATOM 575 N N . LEU A 1 75 ? 13.640 13.635 4.888 1.00 83.69 75 LEU A N 1
ATOM 576 C CA . LEU A 1 75 ? 12.383 14.380 4.995 1.00 83.69 75 LEU A CA 1
ATOM 577 C C . LEU A 1 75 ? 11.674 14.151 6.338 1.00 83.69 75 LEU A C 1
ATOM 579 O O . LEU A 1 75 ? 10.977 15.047 6.809 1.00 83.69 75 LEU A O 1
ATOM 583 N N . ILE A 1 76 ? 11.872 12.993 6.980 1.00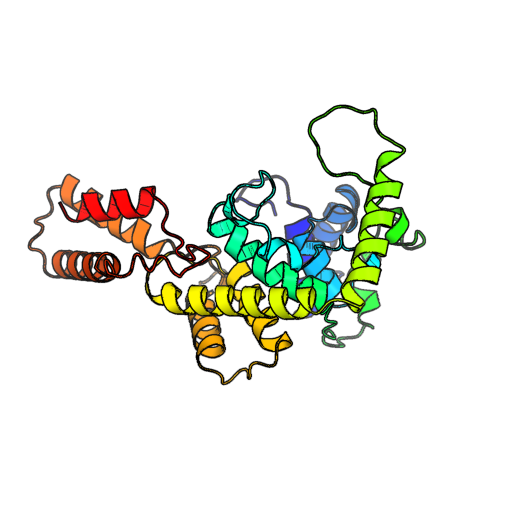 85.88 76 ILE A N 1
ATOM 584 C CA . ILE A 1 76 ? 11.308 12.712 8.309 1.00 85.88 76 ILE A CA 1
ATOM 585 C C . ILE A 1 76 ? 11.900 13.610 9.405 1.00 85.88 76 ILE A C 1
ATOM 587 O O . ILE A 1 76 ? 11.279 13.828 10.437 1.00 85.88 76 ILE A O 1
ATOM 591 N N . LEU A 1 77 ? 13.098 14.156 9.195 1.00 85.12 77 LEU A N 1
ATOM 592 C CA . LEU A 1 77 ? 13.768 15.023 10.163 1.00 85.12 77 LEU A CA 1
ATOM 593 C C . LEU A 1 77 ? 13.363 16.494 10.011 1.00 85.12 77 LEU A C 1
ATOM 595 O O . LEU A 1 77 ? 13.788 17.324 10.814 1.00 85.12 77 LEU A O 1
ATOM 599 N N . LEU A 1 78 ? 12.565 16.834 8.990 1.00 84.56 78 LEU A N 1
ATOM 600 C CA . LEU A 1 78 ? 12.139 18.209 8.756 1.00 84.56 78 LEU A CA 1
ATOM 601 C C . LEU A 1 78 ? 11.222 18.688 9.888 1.00 84.56 78 LEU A C 1
ATOM 603 O O . LEU A 1 78 ? 10.145 18.119 10.094 1.00 84.56 78 LEU A O 1
ATOM 607 N N . PRO A 1 79 ? 11.584 19.775 10.585 1.00 79.62 79 PRO A N 1
ATOM 608 C CA . PRO A 1 79 ? 10.800 20.257 11.706 1.00 79.62 79 PRO A CA 1
ATOM 609 C C . PRO A 1 79 ? 9.439 20.808 11.262 1.00 79.62 79 PRO A C 1
ATOM 611 O O . PRO A 1 79 ? 9.271 21.313 10.151 1.00 79.62 79 PRO A O 1
ATOM 614 N N . GLN A 1 80 ? 8.460 20.742 12.167 1.00 80.25 80 GLN A N 1
ATOM 615 C CA . GLN A 1 80 ? 7.041 21.000 11.876 1.00 80.25 80 GLN A CA 1
ATOM 616 C C . GLN A 1 80 ? 6.738 22.431 11.389 1.00 80.25 80 GLN A C 1
ATOM 618 O O . GLN A 1 80 ? 5.718 22.658 10.741 1.00 80.25 80 GLN A O 1
ATOM 623 N N . HIS A 1 81 ? 7.615 23.398 11.682 1.00 77.94 81 HIS A N 1
ATOM 624 C CA . HIS A 1 81 ? 7.447 24.801 11.289 1.00 77.94 81 HIS A CA 1
ATOM 625 C C . HIS A 1 81 ? 7.725 25.064 9.799 1.00 77.94 81 HIS A C 1
ATOM 627 O O . HIS A 1 81 ? 7.386 26.133 9.295 1.00 77.94 81 HIS A O 1
ATOM 633 N N . ILE A 1 82 ? 8.313 24.107 9.073 1.00 80.38 82 ILE A N 1
ATOM 634 C CA . ILE A 1 82 ? 8.566 24.237 7.634 1.00 80.38 82 ILE A CA 1
ATOM 635 C C . ILE A 1 82 ? 7.306 23.823 6.848 1.00 80.38 82 ILE A C 1
ATOM 637 O O . ILE A 1 82 ? 6.766 22.743 7.097 1.00 80.38 82 ILE A O 1
ATOM 641 N N . PRO A 1 83 ? 6.839 24.615 5.858 1.00 71.69 83 PRO A N 1
ATOM 642 C CA . PRO A 1 83 ? 5.636 24.297 5.082 1.00 71.69 83 PRO A CA 1
ATOM 643 C C . PRO A 1 83 ? 5.651 22.937 4.372 1.00 71.69 83 PRO A C 1
ATOM 645 O O . PRO A 1 83 ? 4.604 22.313 4.251 1.00 71.69 83 PRO A O 1
ATOM 648 N N . SER A 1 84 ? 6.823 22.467 3.942 1.00 73.38 84 SER A N 1
ATOM 649 C CA . SER A 1 84 ? 7.027 21.172 3.280 1.00 73.38 84 SER A CA 1
ATOM 650 C C . SER A 1 84 ? 7.334 20.012 4.237 1.00 73.38 84 SER A C 1
ATOM 652 O O . SER A 1 84 ? 7.699 18.930 3.781 1.00 73.38 84 SER A O 1
ATOM 654 N N . SER A 1 85 ? 7.220 20.210 5.555 1.00 80.62 85 SER A N 1
ATOM 655 C CA . SER A 1 85 ? 7.438 19.137 6.528 1.00 80.62 85 SER A CA 1
ATOM 656 C C . SER A 1 85 ? 6.345 18.070 6.425 1.00 80.62 85 SER A C 1
ATOM 658 O O . SER A 1 85 ? 5.151 18.380 6.470 1.00 80.62 85 SER A O 1
ATOM 660 N N . ILE A 1 86 ? 6.766 16.800 6.374 1.00 81.12 86 ILE A N 1
ATOM 661 C CA . ILE A 1 86 ? 5.877 15.625 6.413 1.00 81.12 86 ILE A CA 1
ATOM 662 C C . ILE A 1 86 ? 4.993 15.651 7.670 1.00 81.12 86 ILE A C 1
ATOM 664 O O . ILE A 1 86 ? 3.872 15.151 7.657 1.00 81.12 86 ILE A O 1
ATOM 668 N N . CYS A 1 87 ? 5.446 16.287 8.754 1.00 75.19 87 CYS A N 1
ATOM 669 C CA . CYS A 1 87 ? 4.691 16.397 9.999 1.00 75.19 87 CYS A CA 1
ATOM 670 C C . CYS A 1 87 ? 3.337 17.100 9.836 1.00 75.19 87 CYS A C 1
ATOM 672 O O . CYS A 1 87 ? 2.434 16.860 10.631 1.00 75.19 87 CYS A O 1
ATOM 674 N N . ARG A 1 88 ? 3.180 17.961 8.823 1.00 78.56 88 ARG A N 1
ATOM 675 C CA . ARG A 1 88 ? 1.921 18.681 8.569 1.00 78.56 88 ARG A CA 1
ATOM 676 C C . ARG A 1 88 ? 0.931 17.866 7.738 1.00 78.56 88 ARG A C 1
ATOM 678 O O . ARG A 1 88 ? -0.204 18.295 7.568 1.00 78.56 88 ARG A O 1
ATOM 685 N N . TRP A 1 89 ? 1.356 16.727 7.194 1.00 80.88 89 TRP A N 1
ATOM 686 C CA . TRP A 1 89 ? 0.508 15.891 6.351 1.00 80.88 89 TRP A CA 1
ATOM 687 C C . TRP A 1 89 ? -0.446 15.044 7.202 1.00 80.88 89 TRP A C 1
ATOM 689 O O . TRP A 1 89 ? -0.108 14.722 8.348 1.00 80.88 89 TRP A O 1
ATOM 699 N N . PRO A 1 90 ? -1.611 14.655 6.653 1.00 80.44 90 PRO A N 1
ATOM 700 C CA . PRO A 1 90 ? -2.516 13.706 7.291 1.00 80.44 90 PRO A CA 1
ATOM 701 C C . PRO A 1 90 ? -1.802 12.416 7.715 1.00 80.44 90 PRO A C 1
ATOM 703 O O . PRO A 1 90 ? -0.908 11.933 7.018 1.00 80.44 90 PRO A O 1
ATOM 706 N N . ALA A 1 91 ? -2.220 11.822 8.837 1.00 77.19 91 ALA A N 1
ATOM 707 C CA . ALA A 1 91 ? -1.610 10.597 9.368 1.00 77.19 91 ALA A CA 1
ATOM 708 C C . ALA A 1 91 ? -1.581 9.457 8.332 1.00 77.19 91 ALA A C 1
ATOM 710 O O . ALA A 1 91 ? -0.567 8.782 8.185 1.00 77.19 91 ALA A O 1
ATOM 711 N N . MET A 1 92 ? -2.651 9.326 7.543 1.00 76.94 92 MET A N 1
ATOM 712 C CA . MET A 1 92 ? -2.763 8.395 6.417 1.00 76.94 92 MET A CA 1
ATOM 713 C C . MET A 1 92 ? -1.611 8.530 5.407 1.00 76.94 92 MET A C 1
ATOM 715 O O . MET A 1 92 ? -0.983 7.533 5.044 1.00 76.94 92 MET A O 1
ATOM 719 N N . ASP A 1 93 ? -1.301 9.757 4.991 1.00 82.81 93 ASP A N 1
ATOM 720 C CA . ASP A 1 93 ? -0.246 10.023 4.012 1.00 82.81 93 ASP A CA 1
ATOM 721 C C . ASP A 1 93 ? 1.138 9.749 4.602 1.00 82.81 93 ASP A C 1
ATOM 723 O O . ASP A 1 93 ? 2.007 9.196 3.926 1.00 82.81 93 ASP A O 1
ATOM 727 N N . ARG A 1 94 ? 1.339 10.069 5.888 1.00 85.56 94 ARG A N 1
ATOM 728 C CA . ARG A 1 94 ? 2.586 9.760 6.608 1.00 85.56 94 ARG A CA 1
ATOM 729 C C . ARG A 1 94 ? 2.823 8.255 6.688 1.00 85.56 94 ARG A C 1
ATOM 731 O O . ARG A 1 94 ? 3.927 7.801 6.389 1.00 85.56 94 ARG A O 1
ATOM 738 N N . SER A 1 95 ? 1.785 7.487 7.011 1.00 83.94 95 SER A N 1
ATOM 739 C CA . SER A 1 95 ? 1.853 6.026 7.093 1.00 83.94 95 SER A CA 1
ATOM 740 C C . SER A 1 95 ? 2.156 5.373 5.746 1.00 83.94 95 SER A C 1
ATOM 742 O O . SER A 1 95 ? 2.806 4.332 5.713 1.00 83.94 95 SER A O 1
ATOM 744 N N . ALA A 1 96 ? 1.757 5.986 4.627 1.00 85.62 96 ALA A N 1
ATOM 745 C CA . ALA A 1 96 ? 2.143 5.529 3.293 1.00 85.62 96 ALA A CA 1
ATOM 746 C C . ALA A 1 96 ? 3.572 5.956 2.909 1.00 85.62 96 ALA A C 1
ATOM 748 O O . ALA A 1 96 ? 4.332 5.157 2.360 1.00 85.62 96 ALA A O 1
ATOM 749 N N . LEU A 1 97 ? 3.945 7.209 3.190 1.00 88.75 97 LEU A N 1
ATOM 750 C CA . LEU A 1 97 ? 5.209 7.800 2.755 1.00 88.75 97 LEU A CA 1
ATOM 751 C C . LEU A 1 97 ? 6.418 7.267 3.528 1.00 88.75 97 LEU A C 1
ATOM 753 O O . LEU A 1 97 ? 7.443 6.978 2.920 1.00 88.75 97 LEU A O 1
ATOM 757 N N . ILE A 1 98 ? 6.332 7.151 4.854 1.00 90.38 98 ILE A N 1
ATOM 758 C CA . ILE A 1 98 ? 7.491 6.822 5.698 1.00 90.38 98 ILE A CA 1
ATOM 759 C C . ILE A 1 98 ? 8.089 5.446 5.348 1.00 90.38 98 ILE A C 1
ATOM 761 O O . ILE A 1 98 ? 9.303 5.373 5.138 1.00 90.38 98 ILE A O 1
ATOM 765 N N . PRO A 1 99 ? 7.296 4.373 5.159 1.00 91.38 99 PRO A N 1
ATOM 766 C CA . PRO A 1 99 ? 7.821 3.113 4.636 1.00 91.38 99 PRO A CA 1
ATOM 767 C C . PRO A 1 99 ? 8.448 3.242 3.242 1.00 91.38 99 PRO A C 1
ATOM 769 O O . PRO A 1 99 ? 9.485 2.635 2.971 1.00 91.38 99 PRO A O 1
ATOM 772 N N . LEU A 1 100 ? 7.866 4.065 2.358 1.00 90.75 100 LEU A N 1
ATOM 773 C CA . LEU A 1 100 ? 8.413 4.312 1.018 1.00 90.75 100 LEU A CA 1
ATOM 774 C C . LEU A 1 100 ? 9.796 4.971 1.064 1.00 90.75 100 LEU A C 1
ATOM 776 O O . LEU A 1 100 ? 10.625 4.662 0.208 1.00 90.75 100 LEU A O 1
ATOM 780 N N . LEU A 1 101 ? 10.077 5.828 2.052 1.00 90.38 101 LEU A N 1
ATOM 781 C CA . LEU A 1 101 ? 11.405 6.426 2.235 1.00 90.38 101 LEU A CA 1
ATOM 782 C C . LEU A 1 101 ? 12.478 5.353 2.473 1.00 90.38 101 LEU A C 1
ATOM 784 O O . LEU A 1 101 ? 13.549 5.410 1.866 1.00 90.38 101 LEU A O 1
ATOM 788 N N . ILE A 1 102 ? 12.173 4.351 3.305 1.00 91.75 102 ILE A N 1
ATOM 789 C CA . ILE A 1 102 ? 13.067 3.215 3.574 1.00 91.75 102 ILE A CA 1
ATOM 790 C C . ILE A 1 102 ? 13.228 2.360 2.307 1.00 91.75 102 ILE A C 1
ATOM 792 O O . ILE A 1 102 ? 14.349 2.036 1.914 1.00 91.75 102 ILE A O 1
ATOM 796 N N . LEU A 1 103 ? 12.132 2.053 1.606 1.00 91.62 103 LEU A N 1
ATOM 797 C CA . LEU A 1 103 ? 12.177 1.282 0.355 1.00 91.62 103 LEU A CA 1
ATOM 798 C C . LEU A 1 103 ? 13.027 1.975 -0.725 1.00 91.62 103 LEU A C 1
ATOM 800 O O . LEU A 1 103 ? 13.848 1.328 -1.374 1.00 91.62 103 LEU A O 1
ATOM 804 N N . CYS A 1 104 ? 12.882 3.293 -0.887 1.00 88.69 104 CYS A N 1
ATOM 805 C CA . CYS A 1 104 ? 13.660 4.087 -1.844 1.00 88.69 104 CYS A CA 1
ATOM 806 C C . CYS A 1 104 ? 15.139 4.226 -1.452 1.00 88.69 104 CYS A C 1
ATOM 808 O O . CYS A 1 104 ? 15.981 4.445 -2.329 1.00 88.69 104 CYS A O 1
ATOM 810 N N . HIS A 1 105 ? 15.456 4.113 -0.157 1.00 88.62 105 HIS A N 1
ATOM 811 C CA . HIS A 1 105 ? 16.829 4.071 0.336 1.00 88.62 105 HIS A CA 1
ATOM 812 C C . HIS A 1 105 ? 17.510 2.743 -0.018 1.00 88.62 105 HIS A C 1
ATOM 814 O O . HIS A 1 105 ? 18.575 2.759 -0.632 1.00 88.62 105 HIS A O 1
ATOM 820 N N . HIS A 1 106 ? 16.878 1.611 0.311 1.00 89.31 106 HIS A N 1
ATOM 821 C CA . HIS A 1 106 ? 17.452 0.276 0.088 1.00 89.31 106 HIS A CA 1
ATOM 822 C C . HIS A 1 106 ? 17.423 -0.172 -1.373 1.00 89.31 106 HIS A C 1
ATOM 824 O O . HIS A 1 106 ? 18.279 -0.951 -1.783 1.00 89.31 106 HIS A O 1
ATOM 830 N N . ARG A 1 107 ? 16.448 0.305 -2.160 1.00 89.81 107 ARG A N 1
ATOM 831 C CA . ARG A 1 107 ? 16.247 -0.071 -3.573 1.00 89.81 107 ARG A CA 1
ATOM 832 C C . ARG A 1 107 ? 16.290 -1.594 -3.787 1.00 89.81 107 ARG A C 1
ATOM 834 O O . ARG A 1 107 ? 17.083 -2.080 -4.601 1.00 89.81 107 ARG A O 1
ATOM 841 N N . PRO A 1 108 ? 15.487 -2.371 -3.037 1.00 91.62 108 PRO A N 1
ATOM 842 C CA . PRO A 1 108 ? 15.564 -3.824 -3.087 1.00 91.62 108 PRO A CA 1
ATOM 843 C C . PRO A 1 108 ? 15.161 -4.351 -4.467 1.00 91.62 108 PRO A C 1
ATOM 845 O O . PRO A 1 108 ? 14.367 -3.734 -5.178 1.00 91.62 108 PRO A O 1
ATOM 848 N N . ILE A 1 109 ? 15.691 -5.518 -4.832 1.00 90.25 109 ILE A N 1
ATOM 849 C CA . ILE A 1 109 ? 15.275 -6.257 -6.027 1.00 90.25 109 ILE A CA 1
ATOM 850 C C . ILE A 1 109 ? 14.924 -7.684 -5.605 1.00 90.25 109 ILE A C 1
ATOM 852 O O . ILE A 1 109 ? 15.798 -8.500 -5.308 1.00 90.25 109 ILE A O 1
ATOM 856 N N . PHE A 1 110 ? 13.631 -7.980 -5.584 1.00 88.19 110 PHE A N 1
ATOM 857 C CA . PHE A 1 110 ? 13.064 -9.298 -5.350 1.00 88.19 110 PHE A CA 1
ATOM 858 C C . PHE A 1 110 ? 12.913 -10.025 -6.683 1.00 88.19 110 PHE A C 1
ATOM 860 O O . PHE A 1 110 ? 12.224 -9.567 -7.594 1.00 88.19 110 PHE A O 1
ATOM 867 N N . LYS A 1 111 ? 13.573 -11.177 -6.805 1.00 83.31 111 LYS A N 1
ATOM 868 C CA . LYS A 1 111 ? 13.486 -12.002 -8.011 1.00 83.31 111 LYS A CA 1
ATOM 869 C C . LYS A 1 111 ? 12.096 -12.627 -8.105 1.00 83.31 111 LYS A C 1
ATOM 871 O O . LYS A 1 111 ? 11.649 -13.281 -7.167 1.00 83.31 111 LYS A O 1
ATOM 876 N N . LEU A 1 112 ? 11.441 -12.445 -9.248 1.00 80.19 112 LEU A N 1
ATOM 877 C CA . LEU A 1 112 ? 10.171 -13.100 -9.547 1.00 80.19 112 LEU A CA 1
ATOM 878 C C . LEU A 1 112 ? 10.364 -14.599 -9.827 1.00 80.19 112 LEU A C 1
ATOM 880 O O . LEU A 1 112 ? 11.422 -14.991 -10.337 1.00 80.19 112 LEU A O 1
ATOM 884 N N . PRO A 1 113 ? 9.353 -15.440 -9.532 1.00 71.38 113 PRO A N 1
ATOM 885 C CA . PRO A 1 113 ? 9.396 -16.858 -9.862 1.00 71.38 113 PRO A CA 1
ATOM 886 C C . PRO A 1 113 ? 9.597 -17.039 -11.371 1.00 71.38 113 PRO A C 1
ATOM 888 O O . PRO A 1 113 ? 8.941 -16.405 -12.199 1.00 71.38 113 PRO A O 1
ATOM 891 N N . THR A 1 114 ? 10.557 -17.883 -11.740 1.00 58.00 114 THR A N 1
ATOM 892 C CA . THR A 1 114 ? 10.933 -18.122 -13.138 1.00 58.00 114 THR A CA 1
ATOM 893 C C . THR A 1 114 ? 9.984 -19.147 -13.751 1.00 58.00 114 THR A C 1
ATOM 895 O O . THR A 1 114 ? 10.343 -20.304 -13.937 1.00 58.00 114 THR A O 1
ATOM 898 N N . GLN A 1 115 ? 8.747 -18.744 -14.031 1.00 53.38 115 GLN A N 1
ATOM 899 C CA . GLN A 1 115 ? 7.884 -19.504 -14.930 1.00 53.38 115 GLN A CA 1
ATOM 900 C C . GLN A 1 115 ? 8.162 -19.010 -16.357 1.00 53.38 115 GLN A C 1
ATOM 902 O O . GLN A 1 115 ? 7.788 -17.903 -16.732 1.00 53.38 115 GLN A O 1
ATOM 907 N N . GLU A 1 116 ? 8.940 -19.798 -17.105 1.00 50.28 116 GLU A N 1
ATOM 908 C CA . GLU A 1 116 ? 9.193 -19.715 -18.561 1.00 50.28 116 GLU A CA 1
ATOM 909 C C . GLU A 1 116 ? 9.819 -18.432 -19.144 1.00 50.28 116 GLU A C 1
ATOM 911 O O . GLU A 1 116 ? 10.189 -18.409 -20.317 1.00 50.28 116 GLU A O 1
ATOM 916 N N . CYS A 1 117 ? 10.012 -17.369 -18.366 1.00 47.50 117 CYS A N 1
ATOM 917 C CA . CYS A 1 117 ? 10.607 -16.129 -18.855 1.00 47.50 117 CYS A CA 1
ATOM 918 C C . CYS A 1 117 ? 11.565 -15.507 -17.836 1.00 47.50 117 CYS A C 1
ATOM 920 O O . CYS A 1 117 ? 11.298 -15.477 -16.633 1.00 47.50 117 CYS A O 1
ATOM 922 N N . ALA A 1 118 ? 12.686 -14.972 -18.333 1.00 53.22 118 ALA A N 1
ATOM 923 C CA . ALA A 1 118 ? 13.552 -14.096 -17.550 1.00 53.22 118 ALA A CA 1
ATOM 924 C C . ALA A 1 118 ? 12.701 -12.961 -16.954 1.00 53.22 118 ALA A C 1
ATOM 926 O O . ALA A 1 118 ? 11.790 -12.475 -17.620 1.00 53.22 118 ALA A O 1
ATOM 927 N N . ALA A 1 119 ? 12.986 -12.528 -15.721 1.00 50.25 119 ALA A N 1
ATOM 928 C CA . ALA A 1 119 ? 12.211 -11.490 -15.029 1.00 50.25 119 ALA A CA 1
ATOM 929 C C . ALA A 1 119 ? 11.968 -10.236 -15.903 1.00 50.25 119 ALA A C 1
ATOM 931 O O . ALA A 1 119 ? 10.886 -9.661 -15.872 1.00 50.25 119 ALA A O 1
ATOM 932 N N . SER A 1 120 ? 12.922 -9.881 -16.771 1.00 51.53 120 SER A N 1
ATOM 933 C CA . SER A 1 120 ? 12.800 -8.786 -17.742 1.00 51.53 120 SER A CA 1
ATOM 934 C C . SER A 1 120 ? 11.687 -8.980 -18.783 1.00 51.53 120 SER A C 1
ATOM 936 O O . SER A 1 120 ? 11.113 -8.005 -19.247 1.00 51.53 120 SER A O 1
ATOM 938 N N . ALA A 1 121 ? 11.317 -10.210 -19.138 1.00 60.66 121 ALA A N 1
ATOM 939 C CA . ALA A 1 121 ? 10.333 -10.497 -20.181 1.00 60.66 121 ALA A CA 1
ATOM 940 C C . ALA A 1 121 ? 8.867 -10.415 -19.715 1.00 60.66 121 ALA A C 1
ATOM 942 O O . ALA A 1 121 ? 7.966 -10.454 -20.555 1.00 60.66 121 ALA A O 1
ATOM 943 N N . TYR A 1 122 ? 8.602 -10.261 -18.412 1.00 66.25 122 TYR A N 1
ATOM 944 C CA . TYR A 1 122 ? 7.231 -10.172 -17.897 1.00 66.25 122 TYR A CA 1
ATOM 945 C C . TYR A 1 122 ? 6.481 -8.944 -18.421 1.00 66.25 122 TYR A C 1
ATOM 947 O O . TYR A 1 122 ? 5.310 -9.064 -18.776 1.00 66.25 122 TYR A O 1
ATOM 955 N N . LEU A 1 123 ? 7.149 -7.786 -18.499 1.00 68.19 123 LEU A N 1
ATOM 956 C CA . LEU A 1 123 ? 6.509 -6.513 -18.856 1.00 68.19 123 LEU A CA 1
ATOM 957 C C . LEU A 1 123 ? 7.082 -5.834 -20.103 1.00 68.19 123 LEU A C 1
ATOM 959 O O . LEU A 1 123 ? 6.594 -4.769 -20.470 1.00 68.19 123 LEU A O 1
ATOM 963 N N . ASN A 1 124 ? 8.048 -6.445 -20.802 1.00 71.81 124 ASN A N 1
ATOM 964 C CA . ASN A 1 124 ? 8.586 -5.914 -22.066 1.00 71.81 124 ASN A CA 1
ATOM 965 C C . ASN A 1 124 ? 7.481 -5.565 -23.077 1.00 71.81 124 ASN A C 1
ATOM 967 O O . ASN A 1 124 ? 7.586 -4.604 -23.828 1.00 71.81 124 ASN A O 1
ATOM 971 N N . GLU A 1 125 ? 6.384 -6.317 -23.055 1.00 72.94 125 GLU A N 1
ATOM 972 C CA . GLU A 1 125 ? 5.261 -6.155 -23.973 1.00 72.94 125 GLU A CA 1
ATOM 973 C C . GLU A 1 125 ? 4.305 -4.996 -23.634 1.00 72.94 125 GLU A C 1
ATOM 975 O O . GLU A 1 125 ? 3.431 -4.671 -24.447 1.00 72.94 125 GLU A O 1
ATOM 980 N N . LEU A 1 126 ? 4.452 -4.404 -22.443 1.00 75.12 126 LEU A N 1
ATOM 981 C CA . LEU A 1 126 ? 3.690 -3.241 -21.980 1.00 75.12 126 LEU A CA 1
ATOM 982 C C . LEU A 1 126 ? 4.373 -1.910 -22.317 1.00 75.12 126 LEU A C 1
ATOM 984 O O . LEU A 1 126 ? 3.776 -0.857 -22.094 1.00 75.12 126 LEU A O 1
ATOM 988 N N . TRP A 1 127 ? 5.602 -1.940 -22.839 1.00 71.62 127 TRP A N 1
ATOM 989 C CA . TRP A 1 127 ? 6.310 -0.746 -23.289 1.00 71.62 127 TRP A CA 1
ATOM 990 C C . TRP A 1 127 ? 5.878 -0.372 -24.711 1.00 71.62 127 TRP A C 1
ATOM 992 O O . TRP A 1 127 ? 6.059 -1.155 -25.640 1.00 71.62 127 TRP A O 1
ATOM 1002 N N . CYS A 1 128 ? 5.362 0.847 -24.911 1.00 59.97 128 CYS A N 1
ATOM 1003 C CA . CYS A 1 128 ? 5.069 1.358 -26.261 1.00 59.97 128 CYS A CA 1
ATOM 1004 C C . CYS A 1 128 ? 6.336 1.583 -27.110 1.00 59.97 128 CYS A C 1
ATOM 1006 O O . CYS A 1 128 ? 6.263 1.537 -28.334 1.00 59.97 128 CYS A O 1
ATOM 1008 N N . LYS A 1 129 ? 7.486 1.836 -26.469 1.00 62.16 129 LYS A N 1
ATOM 1009 C CA . LYS A 1 129 ? 8.796 2.024 -27.109 1.00 62.16 129 LYS A CA 1
ATOM 1010 C C 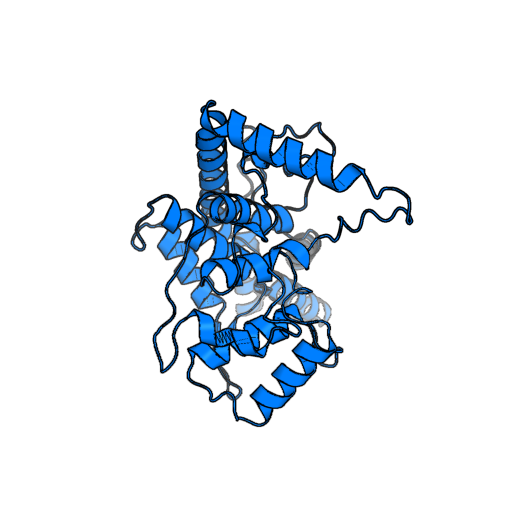. LYS A 1 129 ? 9.885 1.324 -26.282 1.00 62.16 129 LYS A C 1
ATOM 1012 O O . LYS A 1 129 ? 10.436 1.945 -25.377 1.00 62.16 129 LYS A O 1
ATOM 1017 N N . PRO A 1 130 ? 10.180 0.041 -26.538 1.00 58.41 130 PRO A N 1
ATOM 1018 C CA . PRO A 1 130 ? 11.161 -0.720 -25.757 1.00 58.41 130 PRO A CA 1
ATOM 1019 C C . PRO A 1 130 ? 12.615 -0.254 -25.962 1.00 58.41 130 PRO A C 1
ATOM 1021 O O . PRO A 1 130 ? 13.478 -0.596 -25.162 1.00 58.41 130 PRO A O 1
ATOM 1024 N N . GLU A 1 131 ? 12.888 0.522 -27.016 1.00 52.94 131 GLU A N 1
ATOM 1025 C CA . GLU A 1 131 ? 14.234 0.993 -27.382 1.00 52.94 131 GLU A CA 1
ATOM 1026 C C . GLU A 1 131 ? 14.622 2.336 -26.741 1.00 52.94 131 GLU A C 1
ATOM 1028 O O . GLU A 1 131 ? 15.801 2.690 -26.706 1.00 52.94 131 GLU A O 1
ATOM 1033 N N . GLU A 1 132 ? 13.658 3.101 -26.216 1.00 55.47 132 GLU A N 1
ATOM 1034 C CA . GLU A 1 132 ? 13.971 4.331 -25.488 1.00 55.47 132 GLU A CA 1
ATOM 1035 C C . GLU A 1 132 ? 14.402 3.971 -24.057 1.00 55.47 132 GLU A C 1
ATOM 1037 O O . GLU A 1 132 ? 13.678 3.252 -23.363 1.00 55.47 132 GLU A O 1
ATOM 1042 N N . PRO A 1 133 ? 15.567 4.457 -23.577 1.00 54.03 133 PRO A N 1
ATOM 1043 C CA . PRO A 1 133 ? 15.983 4.197 -22.209 1.00 54.03 133 PRO A CA 1
ATOM 1044 C C . PRO A 1 133 ? 14.902 4.752 -21.277 1.00 54.03 133 PRO A C 1
ATOM 1046 O O . PRO A 1 133 ? 14.505 5.908 -21.472 1.00 54.03 133 PRO A O 1
ATOM 1049 N N . PRO A 1 134 ? 14.444 3.981 -20.270 1.00 54.06 134 PRO A N 1
ATOM 1050 C CA . PRO A 1 134 ? 13.347 4.378 -19.395 1.00 54.06 134 PRO A CA 1
ATOM 1051 C C . PRO A 1 134 ? 13.540 5.812 -18.910 1.00 54.06 134 PRO A C 1
ATOM 1053 O O . PRO A 1 134 ? 12.662 6.637 -19.088 1.00 54.06 134 PRO A O 1
ATOM 1056 N N . GLU A 1 135 ? 14.755 6.152 -18.481 1.00 52.12 135 GLU A N 1
ATOM 1057 C CA . GLU A 1 135 ? 15.208 7.479 -18.044 1.00 52.12 135 GLU A CA 1
ATOM 1058 C C . GLU A 1 135 ? 14.770 8.669 -18.924 1.00 52.12 135 GLU A C 1
ATOM 1060 O O . GLU A 1 135 ? 14.457 9.730 -18.388 1.00 52.12 135 GLU A O 1
ATOM 1065 N N . LYS A 1 136 ? 14.703 8.523 -20.257 1.00 44.31 136 LYS A N 1
ATOM 1066 C CA . LYS A 1 136 ? 14.297 9.609 -21.172 1.00 44.31 136 LYS A CA 1
ATOM 1067 C C . LYS A 1 136 ? 12.780 9.781 -21.281 1.00 44.31 136 LYS A C 1
ATOM 1069 O O . LYS A 1 136 ? 12.326 10.881 -21.584 1.00 44.31 136 LYS A O 1
ATOM 1074 N N . ALA A 1 137 ? 11.998 8.741 -20.991 1.00 48.03 137 ALA A N 1
ATOM 1075 C CA . ALA A 1 137 ? 10.536 8.802 -21.011 1.00 48.03 137 ALA A CA 1
ATOM 1076 C C . ALA A 1 137 ? 9.943 9.552 -19.796 1.00 48.03 137 ALA A C 1
ATOM 1078 O O . ALA A 1 137 ? 8.754 9.866 -19.796 1.00 48.03 137 ALA A O 1
ATOM 1079 N N . PHE A 1 138 ? 10.756 9.871 -18.775 1.00 51.03 138 PHE A N 1
ATOM 1080 C CA . PHE A 1 138 ? 10.299 10.413 -17.483 1.00 51.03 138 PHE A CA 1
ATOM 1081 C C . PHE A 1 138 ? 10.734 11.853 -17.188 1.00 51.03 138 PHE A C 1
ATOM 1083 O O . PHE A 1 138 ? 10.668 12.289 -16.040 1.00 51.03 138 PHE A O 1
ATOM 1090 N N . GLY A 1 139 ? 11.098 12.635 -18.207 1.00 36.31 139 GLY A N 1
ATOM 1091 C CA . GLY A 1 139 ? 11.296 14.086 -18.091 1.00 36.31 139 GLY A CA 1
ATOM 1092 C C . GLY A 1 139 ? 9.989 14.872 -17.900 1.00 36.31 139 GLY A C 1
ATOM 1093 O O . GLY A 1 139 ? 9.748 15.835 -18.619 1.00 36.31 139 GLY A O 1
ATOM 1094 N N . GLY A 1 140 ? 9.113 14.446 -16.987 1.00 34.94 140 GLY A N 1
ATOM 1095 C CA . GLY A 1 140 ? 7.840 15.093 -16.673 1.00 34.94 140 GLY A CA 1
ATOM 1096 C C . GLY A 1 140 ? 7.862 15.638 -15.252 1.00 34.94 140 GLY A C 1
ATOM 1097 O O . GLY A 1 140 ? 7.842 14.870 -14.294 1.00 34.94 140 GLY A O 1
ATOM 1098 N N . ALA A 1 141 ? 7.936 16.963 -15.146 1.00 32.03 141 ALA A N 1
ATOM 1099 C CA . ALA A 1 141 ? 7.892 17.730 -13.911 1.00 32.03 141 ALA A CA 1
ATOM 1100 C C . ALA A 1 141 ? 6.686 17.366 -13.023 1.00 32.03 141 ALA A C 1
ATOM 1102 O O . ALA A 1 141 ? 5.652 16.906 -13.508 1.00 32.03 141 ALA A O 1
ATOM 1103 N N . PHE A 1 142 ? 6.824 17.632 -11.719 1.00 31.22 142 PHE A N 1
ATOM 1104 C CA . PHE A 1 142 ? 5.706 17.772 -10.782 1.00 31.22 142 PHE A CA 1
ATOM 1105 C C . PHE A 1 142 ? 4.487 18.422 -11.466 1.00 31.22 142 PHE A C 1
ATOM 1107 O O . PHE A 1 142 ? 4.671 19.412 -12.181 1.00 31.22 142 PHE A O 1
ATOM 1114 N N . PRO A 1 143 ? 3.243 17.996 -11.181 1.00 30.56 143 PRO A N 1
ATOM 1115 C CA . PRO A 1 143 ? 2.090 18.849 -11.403 1.00 30.56 143 PRO A CA 1
ATOM 1116 C C . PRO A 1 143 ? 2.111 19.943 -10.325 1.00 30.56 143 PRO A C 1
ATOM 1118 O O . PRO A 1 143 ? 1.282 19.982 -9.424 1.00 30.56 143 PRO A O 1
ATOM 1121 N N . THR A 1 144 ? 3.098 20.838 -10.370 1.00 29.55 144 THR A N 1
ATOM 1122 C CA . THR A 1 144 ? 2.902 22.176 -9.825 1.00 29.55 144 THR A CA 1
ATOM 1123 C C . THR A 1 144 ? 1.852 22.800 -10.725 1.00 29.55 144 THR A C 1
ATOM 1125 O O . THR A 1 144 ? 2.106 22.967 -11.916 1.00 29.55 144 THR A O 1
ATOM 1128 N N . GLY A 1 145 ? 0.663 23.070 -10.187 1.00 27.33 145 GLY A N 1
ATOM 1129 C CA . GLY A 1 145 ? -0.456 23.715 -10.877 1.00 27.33 145 GLY A CA 1
ATOM 1130 C C . GLY A 1 145 ? -0.170 25.162 -11.285 1.00 27.33 145 GLY A C 1
ATOM 1131 O O . GLY A 1 145 ? -0.959 26.053 -11.002 1.00 27.33 145 GLY A O 1
ATOM 1132 N N . ILE A 1 146 ? 0.965 25.411 -11.932 1.00 26.92 146 ILE A N 1
ATOM 1133 C CA . ILE A 1 146 ? 1.370 26.702 -12.458 1.00 26.92 146 ILE A CA 1
ATOM 1134 C C . ILE A 1 146 ? 1.896 26.443 -13.869 1.00 26.92 146 ILE A C 1
ATOM 1136 O O . ILE A 1 146 ? 2.904 25.773 -14.079 1.00 26.92 146 ILE A O 1
ATOM 1140 N N . SER A 1 147 ? 1.116 26.930 -14.825 1.00 29.08 147 SER A N 1
ATOM 1141 C CA . SER A 1 147 ? 1.329 26.964 -16.268 1.00 29.08 147 SER A CA 1
ATOM 1142 C C . SER A 1 147 ? 2.788 26.953 -16.748 1.00 29.08 147 SER A C 1
ATOM 1144 O O . SER A 1 147 ? 3.593 27.783 -16.333 1.00 29.08 147 SER A O 1
ATOM 1146 N N . ASN A 1 148 ? 3.060 26.070 -17.715 1.00 31.23 148 ASN A N 1
ATOM 1147 C CA . ASN A 1 148 ? 3.967 26.217 -18.863 1.00 31.23 148 ASN A CA 1
ATOM 1148 C C . ASN A 1 148 ? 4.913 27.439 -18.855 1.00 31.23 148 ASN A C 1
ATOM 1150 O O . ASN A 1 148 ? 4.682 28.379 -19.611 1.00 31.23 148 ASN A O 1
ATOM 1154 N N . ALA A 1 149 ? 5.993 27.429 -18.062 1.00 32.69 149 ALA A N 1
ATOM 1155 C CA . ALA A 1 149 ? 7.065 28.429 -18.216 1.00 32.69 149 ALA A CA 1
ATOM 1156 C C . ALA A 1 149 ? 8.438 28.083 -17.597 1.00 32.69 149 ALA A C 1
ATOM 1158 O O . ALA A 1 149 ? 9.275 28.975 -17.487 1.00 32.69 149 ALA A O 1
ATOM 1159 N N . ILE A 1 150 ? 8.729 26.843 -17.169 1.00 38.12 150 ILE A N 1
ATOM 1160 C CA . ILE A 1 150 ? 9.989 26.573 -16.439 1.00 38.12 150 ILE A CA 1
ATOM 1161 C C . ILE A 1 150 ? 10.706 25.304 -16.920 1.00 38.12 150 ILE A C 1
ATOM 1163 O O . ILE A 1 150 ? 10.907 24.341 -16.185 1.00 38.12 150 ILE A O 1
ATOM 1167 N N . ALA A 1 151 ? 11.130 25.313 -18.183 1.00 34.53 151 ALA A N 1
ATOM 1168 C CA . ALA A 1 151 ? 11.905 24.230 -18.790 1.00 34.53 151 ALA A CA 1
ATOM 1169 C C . ALA A 1 151 ? 13.402 24.118 -18.378 1.00 34.53 151 ALA A C 1
ATOM 1171 O O . ALA A 1 151 ? 13.981 23.075 -18.683 1.00 34.53 151 ALA A O 1
ATOM 1172 N N . PRO A 1 152 ? 14.067 25.068 -17.671 1.00 38.25 152 PRO A N 1
ATOM 1173 C CA . PRO A 1 152 ? 15.441 24.831 -17.211 1.00 38.25 152 PRO A CA 1
ATOM 1174 C C . PRO A 1 152 ? 15.567 24.404 -15.734 1.00 38.25 152 PRO A C 1
ATOM 1176 O O . PRO A 1 152 ? 16.654 24.002 -15.329 1.00 38.25 152 PRO A O 1
ATOM 1179 N N . VAL A 1 153 ? 14.499 24.439 -14.922 1.00 44.31 153 VAL A N 1
ATOM 1180 C CA . VAL A 1 153 ? 14.584 24.176 -13.461 1.00 44.31 153 VAL A CA 1
ATOM 1181 C C . VAL A 1 153 ? 14.605 22.685 -13.095 1.00 44.31 153 VAL A C 1
ATOM 1183 O O . VAL A 1 153 ? 15.068 22.322 -12.017 1.00 44.31 153 VAL A O 1
ATOM 1186 N N . SER A 1 154 ? 14.196 21.790 -13.997 1.00 47.06 154 SER A N 1
ATOM 1187 C CA . SER A 1 154 ? 14.233 20.342 -13.735 1.00 47.06 154 SER A CA 1
ATOM 1188 C C . SER A 1 154 ? 15.653 19.766 -13.670 1.00 47.06 154 SER A C 1
ATOM 1190 O O . SER A 1 154 ? 15.881 18.787 -12.967 1.00 47.06 154 SER A O 1
ATOM 1192 N N . LYS A 1 155 ? 16.633 20.372 -14.356 1.00 39.78 155 LYS A N 1
ATOM 1193 C CA . LYS A 1 155 ? 18.031 19.904 -14.323 1.00 39.78 155 LYS A CA 1
ATOM 1194 C C . LYS A 1 155 ? 18.751 20.297 -13.034 1.00 39.78 155 LYS A C 1
ATOM 1196 O O . LYS A 1 155 ? 19.608 19.556 -12.562 1.00 39.78 155 LYS A O 1
ATOM 1201 N N . SER A 1 156 ? 18.410 21.448 -12.459 1.00 43.06 156 SER A N 1
ATOM 1202 C CA . SER A 1 156 ? 19.015 21.940 -11.220 1.00 43.06 156 SER A CA 1
ATOM 1203 C C . SER A 1 156 ? 18.507 21.181 -9.996 1.00 43.06 156 SER A C 1
ATOM 1205 O O . SER A 1 156 ? 19.310 20.867 -9.124 1.00 43.06 156 SER A O 1
ATOM 1207 N N . THR A 1 157 ? 17.225 20.808 -9.936 1.00 46.75 157 THR A N 1
ATOM 1208 C CA . THR A 1 157 ? 16.696 19.983 -8.833 1.00 46.75 157 THR A CA 1
ATOM 1209 C C . THR A 1 157 ? 17.283 18.575 -8.829 1.00 46.75 157 THR A C 1
ATOM 1211 O O . THR A 1 157 ? 17.586 18.049 -7.761 1.00 46.75 157 THR A O 1
ATOM 1214 N N . ASP A 1 158 ? 17.517 17.991 -10.003 1.00 50.22 158 ASP A N 1
ATOM 1215 C CA . ASP A 1 158 ? 18.101 16.655 -10.133 1.00 50.22 158 ASP A CA 1
ATOM 1216 C C . ASP A 1 158 ? 19.607 16.653 -9.795 1.00 50.22 158 ASP A C 1
ATOM 1218 O O . ASP A 1 158 ? 20.118 15.744 -9.136 1.00 50.22 158 ASP A O 1
ATOM 1222 N N . LEU A 1 159 ? 20.322 17.733 -10.137 1.00 48.88 159 LEU A N 1
ATOM 1223 C CA . LEU A 1 159 ? 21.713 17.950 -9.727 1.00 48.88 159 LEU A CA 1
ATOM 1224 C C . LEU A 1 159 ? 21.836 18.197 -8.217 1.00 48.88 159 LEU A C 1
ATOM 1226 O O . LEU A 1 159 ? 22.718 17.627 -7.584 1.00 48.88 159 LEU A O 1
ATOM 1230 N N . ILE A 1 160 ? 20.940 18.997 -7.630 1.00 55.66 160 ILE A N 1
ATOM 1231 C CA . ILE A 1 160 ? 20.872 19.223 -6.180 1.00 55.66 160 ILE A CA 1
ATOM 1232 C C . ILE A 1 160 ? 20.505 17.920 -5.467 1.00 55.66 160 ILE A C 1
ATOM 1234 O O . ILE A 1 160 ? 21.120 17.599 -4.461 1.00 55.66 160 ILE A O 1
ATOM 1238 N N . GLY A 1 161 ? 19.585 17.119 -6.005 1.00 56.75 161 GLY A N 1
ATOM 1239 C CA . GLY A 1 161 ? 19.255 15.796 -5.476 1.00 56.75 161 GLY A CA 1
ATOM 1240 C C . GLY A 1 161 ? 20.442 14.834 -5.524 1.00 56.75 161 GLY A C 1
ATOM 1241 O O . GLY A 1 161 ? 20.710 14.136 -4.549 1.00 56.75 161 GLY A O 1
ATOM 1242 N N . ARG A 1 162 ? 21.215 14.827 -6.617 1.00 56.97 162 ARG A N 1
ATOM 1243 C CA . ARG A 1 162 ? 22.453 14.038 -6.747 1.00 56.97 162 ARG A CA 1
ATOM 1244 C C . ARG A 1 162 ? 23.570 14.533 -5.829 1.00 56.97 162 ARG A C 1
ATOM 1246 O O . ARG A 1 162 ? 24.255 13.715 -5.223 1.00 56.97 162 ARG A O 1
ATOM 1253 N N . PHE A 1 163 ? 23.728 15.846 -5.692 1.00 54.31 163 PHE A N 1
ATOM 1254 C CA . PHE A 1 163 ? 24.726 16.475 -4.830 1.00 54.31 163 PHE A CA 1
ATOM 1255 C C . PHE A 1 163 ? 24.391 16.288 -3.348 1.00 54.31 163 PHE A C 1
ATOM 1257 O O . PHE A 1 163 ? 25.260 15.900 -2.575 1.00 54.31 163 PHE A O 1
ATOM 1264 N N . LEU A 1 164 ? 23.123 16.455 -2.963 1.00 54.94 164 LEU A N 1
ATOM 1265 C CA . LEU A 1 164 ? 22.624 16.115 -1.635 1.00 54.94 164 LEU A CA 1
ATOM 1266 C C . LEU A 1 164 ? 22.786 14.620 -1.382 1.00 54.94 164 LEU A C 1
ATOM 1268 O O . LEU A 1 164 ? 23.343 14.277 -0.352 1.00 54.94 164 LEU A O 1
ATOM 1272 N N . ASN A 1 165 ? 22.425 13.730 -2.315 1.00 56.16 165 ASN A N 1
ATOM 1273 C CA . ASN A 1 165 ? 22.679 12.288 -2.173 1.00 56.16 165 ASN A CA 1
ATOM 1274 C C . ASN A 1 165 ? 24.178 11.974 -1.989 1.00 56.16 165 ASN A C 1
ATOM 1276 O O . ASN A 1 165 ? 24.513 11.110 -1.182 1.00 56.16 165 ASN A O 1
ATOM 1280 N N . GLY A 1 166 ? 25.070 12.700 -2.671 1.00 56.44 166 GLY A N 1
ATOM 1281 C CA . GLY A 1 166 ? 26.522 12.608 -2.491 1.00 56.44 166 GLY A CA 1
ATOM 1282 C C . GLY A 1 166 ? 27.001 13.103 -1.120 1.00 56.44 166 GLY A C 1
ATOM 1283 O O . GLY A 1 166 ? 27.745 12.396 -0.447 1.00 56.44 166 GLY A O 1
ATOM 1284 N N . LEU A 1 167 ? 26.525 14.265 -0.655 1.00 50.19 167 LEU A N 1
ATOM 1285 C CA . LEU A 1 167 ? 26.808 14.779 0.695 1.00 50.19 167 LEU A CA 1
ATOM 1286 C C . LEU A 1 167 ? 26.235 13.876 1.793 1.00 50.19 167 LEU A C 1
ATOM 1288 O O . LEU A 1 167 ? 26.813 13.746 2.867 1.00 50.19 167 LEU A O 1
ATOM 1292 N N . THR A 1 168 ? 25.111 13.224 1.520 1.00 52.34 168 THR A N 1
ATOM 1293 C CA . THR A 1 168 ? 24.411 12.349 2.461 1.00 52.34 168 THR A CA 1
ATOM 1294 C C . THR A 1 168 ? 25.195 11.072 2.768 1.00 52.34 168 THR A C 1
ATOM 1296 O O . THR A 1 168 ? 25.039 10.512 3.848 1.00 52.34 168 THR A O 1
ATOM 1299 N N . TYR A 1 169 ? 26.086 10.639 1.869 1.00 54.75 169 TYR A N 1
ATOM 1300 C CA . TYR A 1 169 ? 27.008 9.529 2.128 1.00 54.75 169 TYR A CA 1
ATOM 1301 C C . TYR A 1 169 ? 28.052 9.870 3.210 1.00 54.75 169 TYR A C 1
ATOM 1303 O O . TYR A 1 169 ? 28.583 8.975 3.861 1.00 54.75 169 TYR A O 1
ATOM 1311 N N . PHE A 1 170 ? 28.321 11.162 3.438 1.00 53.16 170 PHE A N 1
ATOM 1312 C CA . PHE A 1 170 ? 29.316 11.637 4.404 1.00 53.16 170 PHE A CA 1
ATOM 1313 C C . PHE A 1 170 ? 28.743 11.985 5.790 1.00 53.16 170 PHE A C 1
ATOM 1315 O O . PHE A 1 170 ? 29.507 12.043 6.751 1.00 53.16 170 PHE A O 1
ATOM 1322 N N . PHE A 1 171 ? 27.426 12.190 5.936 1.00 58.75 171 PHE A N 1
ATOM 1323 C CA . PHE A 1 171 ? 26.806 12.594 7.208 1.00 58.75 171 PHE A CA 1
ATOM 1324 C C . PHE A 1 171 ? 25.968 11.466 7.846 1.00 58.75 171 PHE A C 1
ATOM 1326 O O . PHE A 1 171 ? 25.174 10.825 7.158 1.00 58.75 171 PHE A O 1
ATOM 1333 N N . PRO A 1 172 ? 26.014 11.267 9.184 1.00 74.00 172 PRO A N 1
ATOM 1334 C CA . PRO A 1 172 ? 25.224 10.242 9.890 1.00 74.00 172 PRO A CA 1
ATOM 1335 C C . PRO A 1 172 ? 23.703 10.500 9.877 1.00 74.00 172 PRO A C 1
ATOM 1337 O O . PRO A 1 172 ? 22.927 9.713 10.423 1.00 74.00 172 PRO A O 1
ATOM 1340 N N . LEU A 1 173 ? 23.266 11.590 9.242 1.00 81.56 173 LEU A N 1
ATOM 1341 C CA . LEU A 1 173 ? 21.880 12.038 9.183 1.00 81.56 173 LEU A CA 1
ATOM 1342 C C . LEU A 1 173 ? 20.962 11.007 8.514 1.00 81.56 173 LEU A C 1
ATOM 1344 O O . LEU A 1 173 ? 19.849 10.793 8.984 1.00 81.56 173 LEU A O 1
ATOM 1348 N N . ARG A 1 174 ? 21.456 10.304 7.485 1.00 83.62 174 ARG A N 1
ATOM 1349 C CA . ARG A 1 174 ? 20.716 9.241 6.785 1.00 83.62 174 ARG A CA 1
ATOM 1350 C C . ARG A 1 174 ? 20.351 8.095 7.720 1.00 83.62 174 ARG A C 1
ATOM 1352 O O . ARG A 1 174 ? 19.194 7.696 7.794 1.00 83.62 174 ARG A O 1
ATOM 1359 N N . ARG A 1 175 ? 21.335 7.590 8.469 1.00 85.75 175 ARG A N 1
ATOM 1360 C CA . ARG A 1 175 ? 21.141 6.491 9.425 1.00 85.75 175 ARG A CA 1
ATOM 1361 C C . ARG A 1 175 ? 20.175 6.894 10.538 1.00 85.75 175 ARG A C 1
ATOM 1363 O O . ARG A 1 175 ? 19.325 6.101 10.925 1.00 85.75 175 ARG A O 1
ATOM 1370 N N . TYR A 1 176 ? 20.278 8.133 11.014 1.00 89.06 176 TYR A N 1
ATOM 1371 C CA . TYR A 1 176 ? 19.348 8.672 12.002 1.00 89.06 176 TYR A CA 1
ATOM 1372 C C . TYR A 1 176 ? 17.921 8.827 11.446 1.00 89.06 176 TYR A C 1
ATOM 1374 O O . TYR A 1 176 ? 16.957 8.480 12.124 1.00 89.06 176 TYR A O 1
ATOM 1382 N N . ALA A 1 177 ? 17.771 9.278 10.198 1.00 89.44 177 ALA A N 1
ATOM 1383 C CA . ALA A 1 177 ? 16.478 9.375 9.523 1.00 89.44 177 ALA A CA 1
ATOM 1384 C C . ALA A 1 177 ? 15.809 8.001 9.341 1.00 89.44 177 ALA A C 1
ATOM 1386 O O . ALA A 1 177 ? 14.612 7.856 9.589 1.00 89.44 177 ALA A O 1
ATOM 1387 N N . LEU A 1 178 ? 16.578 6.975 8.962 1.00 91.12 178 LEU A N 1
ATOM 1388 C CA . LEU A 1 178 ? 16.081 5.598 8.869 1.00 91.12 178 LEU A CA 1
ATOM 1389 C C . LEU A 1 178 ? 15.655 5.066 10.237 1.00 91.12 178 LEU A C 1
ATOM 1391 O O . LEU A 1 178 ? 14.547 4.557 10.365 1.00 91.12 178 LEU A O 1
ATOM 1395 N N . TYR A 1 179 ? 16.470 5.282 11.274 1.00 92.00 179 TYR A N 1
ATOM 1396 C CA . TYR A 1 179 ? 16.119 4.920 12.649 1.00 92.00 179 TYR A CA 1
ATOM 1397 C C . TYR A 1 179 ? 14.786 5.549 13.084 1.00 92.00 179 TYR A C 1
ATOM 1399 O O . TYR A 1 179 ? 13.908 4.852 13.586 1.00 92.00 179 TYR A O 1
ATOM 1407 N N . ARG A 1 180 ? 14.588 6.848 12.820 1.00 91.06 180 ARG A N 1
ATOM 1408 C CA . ARG A 1 180 ? 13.316 7.542 13.087 1.00 91.06 180 ARG A CA 1
ATOM 1409 C C . ARG A 1 180 ? 12.146 6.979 12.286 1.00 91.06 180 ARG A C 1
ATOM 1411 O O . ARG A 1 180 ? 11.032 6.915 12.794 1.00 91.06 180 ARG A O 1
ATOM 1418 N N . SER A 1 181 ? 12.394 6.571 11.045 1.00 91.62 181 SER A N 1
ATOM 1419 C CA . SER A 1 181 ? 11.369 5.983 10.178 1.00 91.62 181 SER A CA 1
ATOM 1420 C C . SER A 1 181 ? 10.927 4.614 10.700 1.00 91.62 181 SER A C 1
ATOM 1422 O O . SER A 1 181 ? 9.735 4.322 10.728 1.00 91.62 181 SER A O 1
ATOM 1424 N N . VAL A 1 182 ? 11.871 3.802 11.186 1.00 93.12 182 VAL A N 1
ATOM 1425 C CA . VAL A 1 182 ? 11.589 2.524 11.856 1.00 93.12 182 VAL A CA 1
ATOM 1426 C C . VAL A 1 182 ? 10.819 2.745 13.155 1.00 93.12 182 VAL A C 1
ATOM 1428 O O . VAL A 1 182 ? 9.816 2.078 13.380 1.00 93.12 182 VAL A O 1
ATOM 1431 N N . GLU A 1 183 ? 11.242 3.699 13.985 1.00 91.25 183 GLU A N 1
ATOM 1432 C CA . GLU A 1 183 ? 10.555 4.050 15.234 1.00 91.25 183 GLU A CA 1
ATOM 1433 C C . GLU A 1 183 ? 9.090 4.444 14.981 1.00 91.25 183 GLU A C 1
ATOM 1435 O O . GLU A 1 183 ? 8.193 3.924 15.642 1.00 91.25 183 GLU A O 1
ATOM 1440 N N . PHE A 1 184 ? 8.835 5.275 13.962 1.00 88.88 184 PHE A N 1
ATOM 1441 C CA . PHE A 1 184 ? 7.480 5.629 13.533 1.00 88.88 184 PHE A CA 1
ATOM 1442 C C . PHE A 1 184 ? 6.660 4.398 13.125 1.00 88.88 184 PHE A C 1
ATOM 1444 O O . PHE A 1 184 ? 5.508 4.257 13.537 1.00 88.88 184 PHE A O 1
ATOM 1451 N N . ILE A 1 185 ? 7.239 3.494 12.328 1.00 89.81 185 ILE A N 1
ATOM 1452 C CA . ILE A 1 185 ? 6.556 2.272 11.883 1.00 89.81 185 ILE A CA 1
ATOM 1453 C C . ILE A 1 185 ? 6.202 1.382 13.078 1.00 89.81 185 ILE A C 1
ATOM 1455 O O . ILE A 1 185 ? 5.077 0.897 13.166 1.00 89.81 185 ILE A O 1
ATOM 1459 N N . LEU A 1 186 ? 7.140 1.176 14.004 1.00 89.44 186 LEU A N 1
ATOM 1460 C CA . LEU A 1 186 ? 6.914 0.360 15.196 1.00 89.44 186 LEU A CA 1
ATOM 1461 C C . LEU A 1 186 ? 5.815 0.943 16.079 1.00 89.44 186 LEU A C 1
ATOM 1463 O O . LEU A 1 186 ? 4.959 0.194 16.542 1.00 89.44 186 LEU A O 1
ATOM 1467 N N . GLU A 1 187 ? 5.810 2.257 16.287 1.00 85.00 187 GLU A N 1
ATOM 1468 C CA . GLU A 1 187 ? 4.760 2.907 17.068 1.00 85.00 187 GLU A CA 1
ATOM 1469 C C . GLU A 1 187 ? 3.402 2.814 16.366 1.00 85.00 187 GLU A C 1
ATOM 1471 O O . GLU A 1 187 ? 2.413 2.463 17.006 1.00 85.00 187 GLU A O 1
ATOM 1476 N N . THR A 1 188 ? 3.373 2.988 15.039 1.00 81.00 188 THR A N 1
ATOM 1477 C CA . THR A 1 188 ? 2.160 2.780 14.235 1.00 81.00 188 THR A CA 1
ATOM 1478 C C . THR A 1 188 ? 1.618 1.368 14.445 1.00 81.00 188 THR A C 1
ATOM 1480 O O . THR A 1 188 ? 0.443 1.222 14.759 1.00 81.00 188 THR A O 1
ATOM 1483 N N . ILE A 1 189 ? 2.471 0.333 14.366 1.00 82.69 189 ILE A N 1
ATOM 1484 C CA . ILE A 1 189 ? 2.094 -1.076 14.597 1.00 82.69 189 ILE A CA 1
ATOM 1485 C C . ILE A 1 189 ? 1.516 -1.288 16.000 1.00 82.69 189 ILE A C 1
ATOM 1487 O O . ILE A 1 189 ? 0.527 -2.000 16.153 1.00 82.69 189 ILE A O 1
ATOM 1491 N N . ARG A 1 190 ? 2.113 -0.677 17.029 1.00 79.12 190 ARG A N 1
ATOM 1492 C CA . ARG A 1 190 ? 1.635 -0.797 18.418 1.00 79.12 190 ARG A CA 1
ATOM 1493 C C . ARG A 1 190 ? 0.265 -0.164 18.605 1.00 79.12 190 ARG A C 1
ATOM 1495 O O . ARG A 1 190 ? -0.574 -0.724 19.303 1.00 79.12 190 ARG A O 1
ATOM 1502 N N . GLU A 1 191 ? 0.034 0.973 17.964 1.00 72.00 191 GLU A N 1
ATOM 1503 C CA . GLU A 1 191 ? -1.259 1.651 17.972 1.00 72.00 191 GLU A CA 1
ATOM 1504 C C . GLU A 1 191 ? -2.291 0.964 17.068 1.00 72.00 191 GLU A C 1
ATOM 1506 O O . GLU A 1 191 ? -3.487 1.241 17.186 1.00 72.00 191 GLU A O 1
ATOM 1511 N N . MET A 1 192 ? -1.871 0.014 16.214 1.00 64.44 192 MET A N 1
ATOM 1512 C CA . MET A 1 192 ? -2.804 -0.665 15.320 1.00 64.44 192 MET A CA 1
ATOM 1513 C C . MET A 1 192 ? -3.872 -1.500 16.014 1.00 64.44 192 MET A C 1
ATOM 1515 O O . MET A 1 192 ? -4.925 -1.742 15.426 1.00 64.44 192 MET A O 1
ATOM 1519 N N . GLY A 1 193 ? -3.640 -1.876 17.274 1.00 52.00 193 GLY A N 1
ATOM 1520 C CA . GLY A 1 193 ? -4.629 -2.558 18.109 1.00 52.00 193 GLY A CA 1
ATOM 1521 C C . GLY A 1 193 ? -5.915 -1.758 18.366 1.00 52.00 193 GLY A C 1
ATOM 1522 O O . GLY A 1 193 ? -6.838 -2.314 18.949 1.00 52.00 193 GLY A O 1
ATOM 1523 N N . GLY A 1 194 ? -5.979 -0.485 17.945 1.00 49.00 194 GLY A N 1
ATOM 1524 C CA . GLY A 1 194 ? -7.134 0.401 18.093 1.00 49.00 194 GLY A CA 1
ATOM 1525 C C . GLY A 1 194 ? -8.023 0.517 16.849 1.00 49.00 194 GLY A C 1
ATOM 1526 O O . GLY A 1 194 ? -9.154 0.059 16.888 1.00 49.00 194 GLY A O 1
ATOM 1527 N N . VAL A 1 195 ? -7.584 1.170 15.757 1.00 43.25 195 VAL A N 1
ATOM 1528 C CA . VAL A 1 195 ? -8.488 1.615 14.661 1.00 43.25 195 VAL A CA 1
ATOM 1529 C C . VAL A 1 195 ? -7.773 1.807 13.312 1.00 43.25 195 VAL A C 1
ATOM 1531 O O . VAL A 1 195 ? -6.673 2.345 13.286 1.00 43.25 195 VAL A O 1
ATOM 1534 N N . GLY A 1 196 ? -8.436 1.434 12.202 1.00 53.66 196 GLY A N 1
ATOM 1535 C CA . GLY A 1 196 ? -8.334 2.120 10.898 1.00 53.66 196 GLY A CA 1
ATOM 1536 C C . GLY A 1 196 ? -7.047 1.989 10.072 1.00 53.66 196 GLY A C 1
ATOM 1537 O O . GLY A 1 196 ? -6.557 3.001 9.569 1.00 53.66 196 GLY A O 1
ATOM 1538 N N . HIS A 1 197 ? -6.512 0.779 9.860 1.00 64.56 197 HIS A N 1
ATOM 1539 C CA . HIS A 1 197 ? -5.291 0.613 9.049 1.00 64.56 197 HIS A CA 1
ATOM 1540 C C . HIS A 1 197 ? -5.558 0.308 7.587 1.00 64.56 197 HIS A C 1
ATOM 1542 O O . HIS A 1 197 ? -6.509 -0.381 7.213 1.00 64.56 197 HIS A O 1
ATOM 1548 N N . LEU A 1 198 ? -4.658 0.831 6.760 1.00 76.56 198 LEU A N 1
ATOM 1549 C CA . LEU A 1 198 ? -4.640 0.631 5.322 1.00 76.56 198 LEU A CA 1
ATOM 1550 C C . LEU A 1 198 ? -3.744 -0.553 4.969 1.00 76.56 198 LEU A C 1
ATOM 1552 O O . LEU A 1 198 ? -2.568 -0.572 5.346 1.00 76.56 198 LEU A O 1
ATOM 1556 N N . ALA A 1 199 ? -4.254 -1.482 4.162 1.00 83.19 199 ALA A N 1
ATOM 1557 C CA . ALA A 1 199 ? -3.516 -2.691 3.789 1.00 83.19 199 ALA A CA 1
ATOM 1558 C C . ALA A 1 199 ? -2.173 -2.382 3.106 1.00 83.19 199 ALA A C 1
ATOM 1560 O O . ALA A 1 199 ? -1.135 -2.952 3.438 1.00 83.19 199 ALA A O 1
ATOM 1561 N N . ARG A 1 200 ? -2.164 -1.448 2.147 1.00 86.06 200 ARG A N 1
ATOM 1562 C CA . ARG A 1 200 ? -0.969 -1.159 1.337 1.00 86.06 200 ARG A CA 1
ATOM 1563 C C . ARG A 1 200 ? 0.163 -0.486 2.143 1.00 86.06 200 ARG A C 1
ATOM 1565 O O . ARG A 1 200 ? 1.285 -0.983 2.068 1.00 86.06 200 ARG A O 1
ATOM 1572 N N . PRO A 1 201 ? -0.066 0.606 2.899 1.00 87.69 201 PRO A N 1
ATOM 1573 C CA . PRO A 1 201 ? 0.914 1.169 3.832 1.00 87.69 201 PRO A CA 1
ATOM 1574 C C . PRO A 1 201 ? 1.470 0.147 4.819 1.00 87.69 201 PRO A C 1
ATOM 1576 O O . PRO A 1 201 ? 2.685 0.076 4.993 1.00 87.69 201 PRO A O 1
ATOM 1579 N N . LEU A 1 202 ? 0.605 -0.695 5.390 1.00 87.75 202 LEU A N 1
ATOM 1580 C CA . LEU A 1 202 ? 1.029 -1.733 6.321 1.00 87.75 202 LEU A CA 1
ATOM 1581 C C . LEU A 1 202 ? 1.943 -2.766 5.646 1.00 87.75 202 LEU A C 1
ATOM 1583 O O . LEU A 1 202 ? 3.011 -3.081 6.167 1.00 87.75 202 LEU A O 1
ATOM 1587 N N . HIS A 1 203 ? 1.594 -3.225 4.443 1.00 89.69 203 HIS A N 1
ATOM 1588 C CA . HIS A 1 203 ? 2.457 -4.103 3.651 1.00 89.69 203 HIS A CA 1
ATOM 1589 C C . HIS A 1 203 ? 3.836 -3.475 3.377 1.00 89.69 203 HIS A C 1
ATOM 1591 O O . HIS A 1 203 ? 4.868 -4.122 3.570 1.00 89.69 203 HIS A O 1
ATOM 1597 N N . MET A 1 204 ? 3.882 -2.194 2.992 1.00 91.38 204 MET A N 1
ATOM 1598 C CA . MET A 1 204 ? 5.149 -1.482 2.779 1.00 91.38 204 MET A CA 1
ATOM 1599 C C . MET A 1 204 ? 5.953 -1.339 4.076 1.00 91.38 204 MET A C 1
ATOM 1601 O O . MET A 1 204 ? 7.175 -1.471 4.047 1.00 91.38 204 MET A O 1
ATOM 1605 N N . ALA A 1 205 ? 5.288 -1.117 5.211 1.00 91.88 205 ALA A N 1
ATOM 1606 C CA . ALA A 1 205 ? 5.919 -1.048 6.524 1.00 91.88 205 ALA A CA 1
ATOM 1607 C C . ALA A 1 205 ? 6.567 -2.384 6.924 1.00 91.88 205 ALA A C 1
ATOM 1609 O O . ALA A 1 205 ? 7.704 -2.395 7.393 1.00 91.88 205 ALA A O 1
ATOM 1610 N N . MET A 1 206 ? 5.900 -3.515 6.669 1.00 92.25 206 MET A N 1
ATOM 1611 C CA . MET A 1 206 ? 6.467 -4.851 6.907 1.00 92.25 206 MET A CA 1
ATOM 1612 C C . MET A 1 206 ? 7.712 -5.105 6.052 1.00 92.25 206 MET A C 1
ATOM 1614 O O . MET A 1 206 ? 8.730 -5.584 6.557 1.00 92.25 206 MET A O 1
ATOM 1618 N N . LEU A 1 207 ? 7.660 -4.737 4.767 1.00 92.69 207 LEU A N 1
ATOM 1619 C CA . LEU A 1 207 ? 8.818 -4.821 3.876 1.00 92.69 207 LEU A CA 1
ATOM 1620 C C . LEU A 1 207 ? 9.966 -3.921 4.348 1.00 92.69 207 LEU A C 1
ATOM 1622 O O . LEU A 1 207 ? 11.114 -4.357 4.361 1.00 92.69 207 LEU A O 1
ATOM 1626 N N . ALA A 1 208 ? 9.667 -2.694 4.776 1.00 93.62 208 ALA A N 1
ATOM 1627 C CA . ALA A 1 208 ? 10.659 -1.766 5.303 1.00 93.62 208 ALA A CA 1
ATOM 1628 C C . ALA A 1 208 ? 11.357 -2.325 6.556 1.00 93.62 208 ALA A C 1
ATOM 1630 O O . ALA A 1 208 ? 12.584 -2.353 6.602 1.00 93.62 208 ALA A O 1
ATOM 1631 N N . LEU A 1 209 ? 10.604 -2.863 7.524 1.00 93.69 209 LEU A N 1
ATOM 1632 C CA . LEU A 1 209 ? 11.180 -3.521 8.704 1.00 93.69 209 LEU A CA 1
ATOM 1633 C C . LEU A 1 209 ? 12.058 -4.716 8.322 1.00 93.69 209 LEU A C 1
ATOM 1635 O O . LEU A 1 209 ? 13.143 -4.897 8.876 1.00 93.69 209 LEU A O 1
ATOM 1639 N N . LYS A 1 210 ? 11.621 -5.525 7.351 1.00 93.94 210 LYS A N 1
ATOM 1640 C CA . LYS A 1 210 ? 12.407 -6.662 6.865 1.00 93.94 210 LYS A CA 1
ATOM 1641 C C . LYS A 1 210 ? 13.758 -6.224 6.284 1.00 93.94 210 LYS A C 1
ATOM 1643 O O . LYS A 1 210 ? 14.757 -6.901 6.524 1.00 93.94 210 LYS A O 1
ATOM 1648 N N . LEU A 1 211 ? 13.794 -5.118 5.539 1.00 93.44 211 LEU A N 1
ATOM 1649 C CA . LEU A 1 211 ? 15.026 -4.555 4.965 1.00 93.44 211 LEU A CA 1
ATOM 1650 C C . LEU A 1 211 ? 15.946 -3.949 6.029 1.00 93.44 211 LEU A C 1
ATOM 1652 O O . LEU A 1 211 ? 17.161 -4.064 5.917 1.00 93.44 211 LEU A O 1
ATOM 1656 N N . GLU A 1 212 ? 15.374 -3.402 7.100 1.00 93.62 212 GLU A N 1
ATOM 1657 C CA . GLU A 1 212 ? 16.101 -2.920 8.285 1.00 93.62 212 GLU A CA 1
ATOM 1658 C C . GLU A 1 212 ? 16.578 -4.062 9.209 1.00 93.62 212 GLU A C 1
ATOM 1660 O O . GLU A 1 212 ? 17.089 -3.828 10.302 1.00 93.62 212 GLU A O 1
ATOM 1665 N N . GLY A 1 213 ? 16.444 -5.321 8.774 1.00 92.31 213 GLY A N 1
ATOM 1666 C CA . GLY A 1 213 ? 17.009 -6.489 9.449 1.00 92.31 213 GLY A CA 1
ATOM 1667 C C . GLY A 1 213 ? 16.085 -7.166 10.461 1.00 92.31 213 GLY A C 1
ATOM 1668 O O . GLY A 1 213 ? 16.505 -8.123 11.115 1.00 92.31 213 GLY A O 1
ATOM 1669 N N . TYR A 1 214 ? 14.821 -6.746 10.579 1.00 92.50 214 TYR A N 1
ATOM 1670 C CA . TYR A 1 214 ? 13.868 -7.433 11.447 1.00 92.50 214 TYR A CA 1
ATOM 1671 C C . TYR A 1 214 ? 13.582 -8.844 10.917 1.00 92.50 214 TYR A C 1
ATOM 1673 O O . TYR A 1 214 ? 13.313 -9.076 9.732 1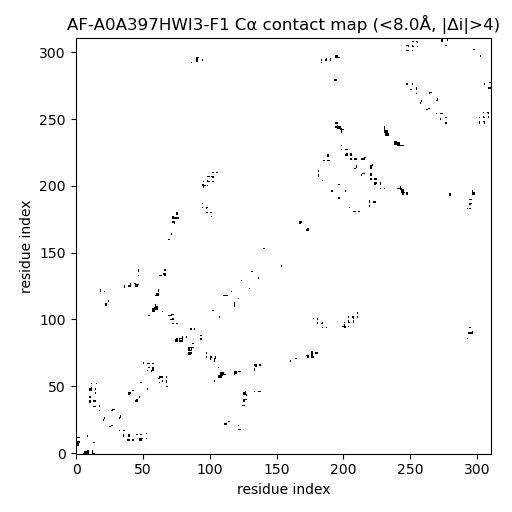.00 92.50 214 TYR A O 1
ATOM 1681 N N . SER A 1 215 ? 13.633 -9.824 11.820 1.00 91.88 215 SER A N 1
ATOM 1682 C CA . SER A 1 215 ? 13.220 -11.191 11.505 1.00 91.88 215 SER A CA 1
ATOM 1683 C C . SER A 1 215 ? 11.720 -11.231 11.221 1.00 91.88 215 SER A C 1
ATOM 1685 O O . SER A 1 215 ? 10.941 -10.544 11.882 1.00 91.88 215 SER A O 1
ATOM 1687 N N . VAL A 1 216 ? 11.302 -12.108 10.303 1.00 87.38 216 VAL A N 1
ATOM 1688 C CA . VAL A 1 216 ? 9.872 -12.369 10.044 1.00 87.38 216 VAL A CA 1
ATOM 1689 C C . VAL A 1 216 ? 9.169 -12.899 11.300 1.00 87.38 216 VAL A C 1
ATOM 1691 O O . VAL A 1 216 ? 7.977 -12.708 11.473 1.00 87.38 216 VAL A O 1
ATOM 1694 N N . GLN A 1 217 ? 9.928 -13.506 12.217 1.00 88.94 217 GLN A N 1
ATOM 1695 C CA . GLN A 1 217 ? 9.417 -14.015 13.489 1.00 88.94 217 GLN A CA 1
ATOM 1696 C C . GLN A 1 217 ? 9.410 -12.970 14.615 1.00 88.94 217 GLN A C 1
ATOM 1698 O O . GLN A 1 217 ? 9.046 -13.293 15.744 1.00 88.94 217 GLN A O 1
ATOM 1703 N N . SER A 1 218 ? 9.846 -11.734 14.346 1.00 89.88 218 SER A N 1
ATOM 1704 C CA . SER A 1 218 ? 9.785 -10.660 15.338 1.00 89.88 218 SER A CA 1
ATOM 1705 C C . SER A 1 218 ? 8.333 -10.275 15.624 1.00 89.88 218 SER A C 1
ATOM 1707 O O . SER A 1 218 ? 7.495 -10.287 14.723 1.00 89.88 218 SER A O 1
ATOM 1709 N N . CYS A 1 219 ? 8.043 -9.921 16.879 1.00 88.94 219 CYS A N 1
ATOM 1710 C CA . CYS A 1 219 ? 6.693 -9.558 17.315 1.00 88.94 219 CYS A CA 1
ATOM 1711 C C . CYS A 1 219 ? 6.046 -8.472 16.425 1.00 88.94 219 CYS A C 1
ATOM 1713 O O . CYS A 1 219 ? 4.974 -8.743 15.894 1.00 88.94 219 CYS A O 1
ATOM 1715 N N . PRO A 1 220 ? 6.697 -7.325 16.123 1.00 85.94 220 PRO A N 1
ATOM 1716 C CA . PRO A 1 220 ? 6.076 -6.284 15.297 1.00 85.94 220 PRO A CA 1
ATOM 1717 C C . PRO A 1 220 ? 5.723 -6.745 13.877 1.00 85.94 220 PRO A C 1
ATOM 1719 O O . PRO A 1 220 ? 4.702 -6.339 13.328 1.00 85.94 220 PRO A O 1
ATOM 1722 N N . LEU A 1 221 ? 6.565 -7.597 13.283 1.00 88.19 221 LEU A N 1
ATOM 1723 C CA . LEU A 1 221 ? 6.372 -8.070 11.915 1.00 88.19 221 LEU A CA 1
ATOM 1724 C C . LEU A 1 221 ? 5.264 -9.133 11.857 1.00 88.19 221 LEU A C 1
ATOM 1726 O O . LEU A 1 221 ? 4.411 -9.066 10.980 1.00 88.19 221 LEU A O 1
ATOM 1730 N N . ARG A 1 222 ? 5.208 -10.046 12.838 1.00 89.38 222 ARG A N 1
ATOM 1731 C CA . ARG A 1 222 ? 4.087 -10.988 12.985 1.00 89.38 222 ARG A CA 1
ATOM 1732 C C . ARG A 1 222 ? 2.764 -10.264 13.201 1.00 89.38 222 ARG A C 1
ATOM 1734 O O . ARG A 1 222 ? 1.848 -10.494 12.433 1.00 89.38 222 ARG A O 1
ATOM 1741 N N . THR A 1 223 ? 2.690 -9.323 14.145 1.00 86.62 223 THR A N 1
ATOM 1742 C CA . THR A 1 223 ? 1.461 -8.551 14.394 1.00 86.62 223 THR A CA 1
ATOM 1743 C C . THR A 1 223 ? 0.955 -7.852 13.131 1.00 86.62 223 THR A C 1
ATOM 1745 O O . THR A 1 223 ? -0.242 -7.869 12.854 1.00 86.62 223 THR A O 1
ATOM 1748 N N . GLY A 1 224 ? 1.851 -7.246 12.345 1.00 86.44 224 GLY A N 1
ATOM 1749 C CA . GLY A 1 224 ? 1.462 -6.597 11.096 1.00 86.44 224 GLY A CA 1
ATOM 1750 C C . GLY A 1 224 ? 1.014 -7.577 10.009 1.00 86.44 224 GLY A C 1
ATOM 1751 O O . GLY A 1 224 ? 0.048 -7.289 9.307 1.00 86.44 224 GLY A O 1
ATOM 1752 N N . LEU A 1 225 ? 1.671 -8.733 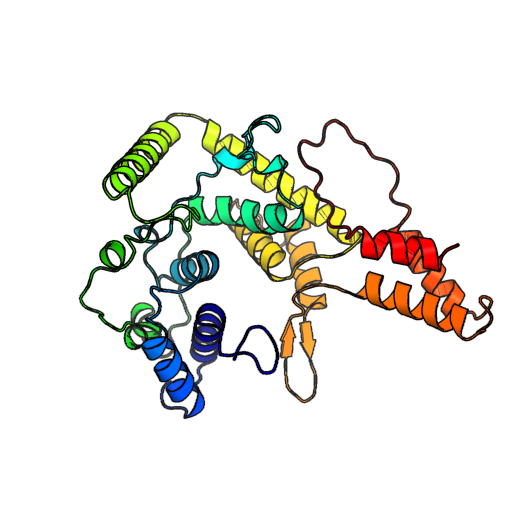9.875 1.00 87.62 225 LEU A N 1
ATOM 1753 C CA . LEU A 1 225 ? 1.254 -9.784 8.940 1.00 87.62 225 LEU A CA 1
ATOM 1754 C C . LEU A 1 225 ? -0.088 -10.402 9.339 1.00 87.62 225 LEU A C 1
ATOM 1756 O O . LEU A 1 225 ? -0.969 -10.491 8.490 1.00 87.62 225 LEU A O 1
ATOM 1760 N N . ASP A 1 226 ? -0.268 -10.732 10.618 1.00 87.25 226 ASP A N 1
ATOM 1761 C CA . ASP A 1 226 ? -1.526 -11.251 11.152 1.00 87.25 226 ASP A CA 1
ATOM 1762 C C . ASP A 1 226 ? -2.658 -10.258 10.848 1.00 87.25 226 ASP A C 1
ATOM 1764 O O . ASP A 1 226 ? -3.714 -10.644 10.357 1.00 87.25 226 ASP A O 1
ATOM 1768 N N . TYR A 1 227 ? -2.437 -8.953 11.045 1.00 84.69 227 TYR A N 1
ATOM 1769 C CA . TYR A 1 227 ? -3.436 -7.938 10.702 1.00 84.69 227 TYR A CA 1
ATOM 1770 C C . TYR A 1 227 ? -3.737 -7.880 9.196 1.00 84.69 227 TYR A C 1
ATOM 1772 O O . TYR A 1 227 ? -4.897 -7.748 8.813 1.00 84.69 227 TYR A O 1
ATOM 1780 N N . LEU A 1 228 ? -2.726 -7.998 8.327 1.00 85.81 228 LEU A N 1
ATOM 1781 C CA . LEU A 1 228 ? -2.948 -8.065 6.877 1.00 85.81 228 LEU A CA 1
ATOM 1782 C C . LEU A 1 228 ? -3.801 -9.275 6.485 1.00 85.81 228 LEU A C 1
ATOM 1784 O O . LEU A 1 228 ? -4.648 -9.139 5.605 1.00 85.81 228 LEU A O 1
ATOM 1788 N N . GLU A 1 229 ? -3.621 -10.420 7.144 1.00 86.69 229 GLU A N 1
ATOM 1789 C CA . GLU A 1 229 ? -4.464 -11.602 6.935 1.00 86.69 229 GLU A CA 1
ATOM 1790 C C . GLU A 1 229 ? -5.922 -11.343 7.336 1.00 86.69 229 GLU A C 1
ATOM 1792 O O . GLU A 1 229 ? -6.827 -11.754 6.615 1.00 86.69 229 GLU A O 1
ATOM 1797 N N . HIS A 1 230 ? -6.171 -10.578 8.404 1.00 84.25 230 HIS A N 1
ATOM 1798 C CA . HIS A 1 230 ? -7.532 -10.186 8.802 1.00 84.25 230 HIS A CA 1
ATOM 1799 C C . HIS A 1 230 ? -8.224 -9.257 7.790 1.00 84.25 230 HIS A C 1
ATOM 1801 O O . HIS A 1 230 ? -9.447 -9.137 7.808 1.00 84.25 230 HIS A O 1
ATOM 1807 N N . LEU A 1 231 ? -7.471 -8.593 6.905 1.00 84.00 231 LEU A N 1
ATOM 1808 C CA . LEU A 1 231 ? -8.032 -7.787 5.815 1.00 84.00 231 LEU A CA 1
ATOM 1809 C C . LEU A 1 231 ? -8.382 -8.628 4.580 1.00 84.00 231 LEU A C 1
ATOM 1811 O O . LEU A 1 231 ? -8.959 -8.092 3.630 1.00 84.00 231 LEU A O 1
ATOM 1815 N N . VAL A 1 232 ? -8.021 -9.913 4.554 1.00 87.62 232 VAL A N 1
ATOM 1816 C CA . VAL A 1 232 ? -8.348 -10.824 3.457 1.00 87.62 232 VAL A CA 1
ATOM 1817 C C . VAL A 1 232 ? -9.759 -11.368 3.659 1.00 87.62 232 VAL A C 1
ATOM 1819 O O . VAL A 1 232 ? -10.075 -11.950 4.692 1.00 87.62 232 VAL A O 1
ATOM 1822 N N . TYR A 1 233 ? -10.594 -11.225 2.635 1.00 85.62 233 TYR A N 1
ATOM 1823 C CA . TYR A 1 233 ? -11.918 -11.831 2.568 1.00 85.62 233 TYR A CA 1
ATOM 1824 C C . TYR A 1 233 ? -11.990 -12.806 1.392 1.00 85.62 233 TYR A C 1
ATOM 1826 O O . TYR A 1 233 ? -11.415 -12.556 0.328 1.00 85.62 233 TYR A O 1
ATOM 1834 N N . GLU A 1 234 ? -12.690 -13.919 1.584 1.00 90.06 234 GLU A N 1
ATOM 1835 C CA . GLU A 1 234 ? -12.907 -14.947 0.569 1.00 90.06 234 GLU A CA 1
ATOM 1836 C C . GLU A 1 234 ? -14.407 -15.203 0.424 1.00 90.06 234 GLU A C 1
ATOM 1838 O O . GLU A 1 234 ? -15.083 -15.524 1.401 1.00 90.06 234 GLU A O 1
ATOM 1843 N N . ASP A 1 235 ? -14.917 -15.039 -0.796 1.00 88.56 235 ASP A N 1
ATOM 1844 C CA . ASP A 1 235 ? -16.307 -15.308 -1.164 1.00 88.56 235 ASP A CA 1
ATOM 1845 C C . ASP A 1 235 ? -16.412 -16.138 -2.451 1.00 88.56 235 ASP A C 1
ATOM 1847 O O . ASP A 1 235 ? -15.405 -16.545 -3.035 1.00 88.56 235 ASP A O 1
ATOM 1851 N N . GLU A 1 236 ? -17.642 -16.385 -2.916 1.00 89.06 236 GLU A N 1
ATOM 1852 C CA . GLU A 1 236 ? -17.918 -17.117 -4.163 1.00 89.06 236 GLU A CA 1
ATOM 1853 C C . GLU A 1 236 ? -17.236 -16.501 -5.396 1.00 89.06 236 GLU A C 1
ATOM 1855 O O . GLU A 1 236 ? -16.979 -17.191 -6.382 1.00 89.06 236 GLU A O 1
ATOM 1860 N N . ALA A 1 237 ? -16.924 -15.206 -5.352 1.00 85.69 237 ALA A N 1
ATOM 1861 C CA . ALA A 1 237 ? -16.267 -14.478 -6.425 1.00 85.69 237 ALA A CA 1
ATOM 1862 C C . ALA A 1 237 ? -14.740 -14.348 -6.223 1.00 85.69 237 ALA A C 1
ATOM 1864 O O . ALA A 1 237 ? -14.069 -13.715 -7.046 1.00 85.69 237 ALA A O 1
ATOM 1865 N N . GLY A 1 238 ? -14.185 -14.973 -5.179 1.00 87.56 238 GLY A N 1
ATOM 1866 C CA . GLY A 1 238 ? -12.757 -15.190 -4.963 1.00 87.56 238 GLY A CA 1
ATOM 1867 C C . GLY A 1 238 ? -12.178 -14.481 -3.736 1.00 87.56 238 GLY A C 1
ATOM 1868 O O . GLY A 1 238 ? -12.886 -13.998 -2.855 1.00 87.56 238 GLY A O 1
ATOM 1869 N N . LYS A 1 239 ? -10.842 -14.418 -3.684 1.00 89.00 239 LYS A N 1
ATOM 1870 C CA . LYS A 1 239 ? -10.088 -13.759 -2.606 1.00 89.00 239 LYS A CA 1
ATOM 1871 C C . LYS A 1 239 ? -9.847 -12.286 -2.912 1.00 89.00 239 LYS A C 1
ATOM 1873 O O . LYS A 1 239 ? -9.379 -11.944 -3.999 1.00 89.00 239 LYS A O 1
ATOM 1878 N N . ARG A 1 240 ? -10.108 -11.415 -1.937 1.00 88.19 240 ARG A N 1
ATOM 1879 C CA . ARG A 1 240 ? -9.898 -9.962 -2.019 1.00 88.19 240 ARG A CA 1
ATOM 1880 C C . ARG A 1 240 ? -9.261 -9.441 -0.738 1.00 88.19 240 ARG A C 1
ATOM 1882 O O . ARG A 1 240 ? -9.419 -10.033 0.321 1.00 88.19 240 ARG A O 1
ATOM 1889 N N . ILE A 1 241 ? -8.554 -8.319 -0.841 1.00 86.38 241 ILE A N 1
ATOM 1890 C CA . ILE A 1 241 ? -7.982 -7.614 0.311 1.00 86.38 241 ILE A CA 1
ATOM 1891 C C . ILE A 1 241 ? -8.728 -6.293 0.478 1.00 86.38 241 ILE A C 1
ATOM 1893 O O . ILE A 1 241 ? -8.834 -5.514 -0.473 1.00 86.38 241 ILE A O 1
ATOM 1897 N N . LEU A 1 242 ? -9.229 -6.034 1.683 1.00 83.38 242 LEU A N 1
ATOM 1898 C CA . LEU A 1 242 ? -9.828 -4.756 2.044 1.00 83.38 242 LEU A CA 1
ATOM 1899 C C . LEU A 1 242 ? -8.764 -3.658 2.042 1.00 83.38 242 LEU A C 1
ATOM 1901 O O . LEU A 1 242 ? -7.679 -3.811 2.597 1.00 83.38 242 LEU A O 1
ATOM 1905 N N . SER A 1 243 ? -9.081 -2.519 1.425 1.00 80.19 243 SER A N 1
ATOM 1906 C CA . SER A 1 243 ? -8.154 -1.380 1.401 1.00 80.19 243 SER A CA 1
ATOM 1907 C C . SER A 1 243 ? -8.040 -0.708 2.769 1.00 80.19 243 SER A C 1
ATOM 1909 O O . SER A 1 243 ? -6.947 -0.285 3.142 1.00 80.19 243 SER A O 1
ATOM 1911 N N . VAL A 1 244 ? -9.157 -0.628 3.497 1.00 78.50 244 VAL A N 1
ATOM 1912 C CA . VAL A 1 244 ? -9.304 -0.016 4.823 1.00 78.50 244 VAL A CA 1
ATOM 1913 C C . VAL A 1 244 ? -10.200 -0.909 5.670 1.00 78.50 244 VAL A C 1
ATOM 1915 O O . VAL A 1 244 ? -11.176 -1.456 5.160 1.00 78.50 244 VAL A O 1
ATOM 1918 N N . ASN A 1 245 ? -9.896 -1.019 6.961 1.00 77.44 245 ASN A N 1
ATOM 1919 C CA . ASN A 1 245 ? -10.821 -1.592 7.931 1.00 77.44 245 ASN A CA 1
ATOM 1920 C C . ASN A 1 245 ? -11.880 -0.553 8.347 1.00 77.44 245 ASN A C 1
ATOM 1922 O O . ASN A 1 245 ? -11.548 0.431 9.006 1.00 77.44 245 ASN A O 1
ATOM 1926 N N . THR A 1 246 ? -13.141 -0.787 7.978 1.00 78.44 246 THR A N 1
ATOM 1927 C CA . THR A 1 246 ? -14.291 0.082 8.293 1.00 78.44 246 THR A CA 1
ATOM 1928 C C . THR A 1 246 ? -15.104 -0.390 9.498 1.00 78.44 246 THR A C 1
ATOM 1930 O O . THR A 1 246 ? -16.069 0.273 9.861 1.00 78.44 246 THR A O 1
ATOM 1933 N N . THR A 1 247 ? -14.695 -1.470 10.180 1.00 79.69 247 THR A N 1
ATOM 1934 C CA . THR A 1 247 ? -15.491 -2.139 11.234 1.00 79.69 247 THR A CA 1
ATOM 1935 C C . THR A 1 247 ? -15.993 -1.177 12.311 1.00 79.69 247 THR A C 1
ATOM 1937 O O . THR A 1 247 ? -17.126 -1.304 12.769 1.00 79.69 247 THR A O 1
ATOM 1940 N N . VAL A 1 248 ? -15.173 -0.203 12.719 1.00 78.44 248 VAL A N 1
ATOM 1941 C CA . VAL A 1 248 ? -15.544 0.793 13.741 1.00 78.44 248 VAL A CA 1
ATOM 1942 C C . VAL A 1 248 ? -16.622 1.741 13.224 1.00 78.44 248 VAL A C 1
ATOM 1944 O O . VAL A 1 248 ? -17.617 1.958 13.915 1.00 78.44 248 VAL A O 1
ATOM 1947 N N . CYS A 1 249 ? -16.452 2.255 12.004 1.00 79.50 249 CYS A N 1
ATOM 1948 C CA . CYS A 1 249 ? -17.414 3.137 11.348 1.00 79.50 249 CYS A CA 1
ATOM 1949 C C . CYS A 1 249 ? -18.749 2.408 11.149 1.00 79.50 249 CYS A C 1
ATOM 1951 O O . CYS A 1 249 ? -19.789 2.882 11.600 1.00 79.50 249 CYS A O 1
ATOM 1953 N N . ASP A 1 250 ? -18.694 1.201 10.581 1.00 83.81 250 ASP A N 1
ATOM 1954 C CA . ASP A 1 250 ? -19.871 0.384 10.284 1.00 83.81 250 ASP A CA 1
ATOM 1955 C C . ASP A 1 250 ? -20.632 0.019 11.565 1.00 83.81 250 ASP A C 1
ATOM 1957 O O . ASP A 1 250 ? -21.850 0.171 11.631 1.00 83.81 250 ASP A O 1
ATOM 1961 N N . SER A 1 251 ? -19.918 -0.397 12.618 1.00 84.81 251 SER A N 1
ATOM 1962 C CA . SER A 1 251 ? -20.533 -0.722 13.912 1.00 84.81 251 SER A CA 1
ATOM 1963 C C . SER A 1 251 ? -21.170 0.501 14.566 1.00 84.81 251 SER A C 1
ATOM 1965 O O . SER A 1 251 ? -22.275 0.395 15.094 1.00 84.81 251 SER A O 1
ATOM 1967 N N . SER A 1 252 ? -20.506 1.659 14.515 1.00 83.75 252 SER 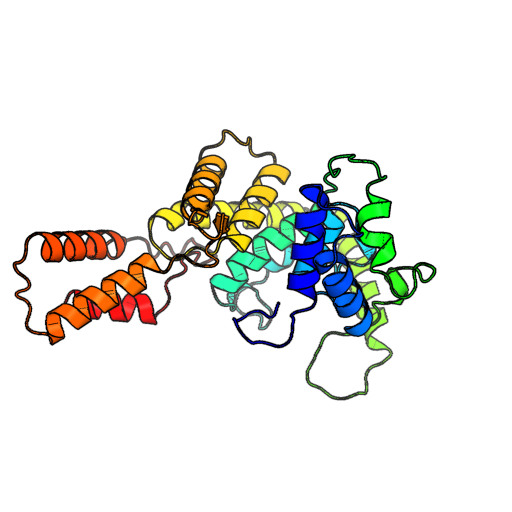A N 1
ATOM 1968 C CA . SER A 1 252 ? -21.039 2.905 15.079 1.00 83.75 252 SER A CA 1
ATOM 1969 C C . SER A 1 252 ? -22.317 3.329 14.354 1.00 83.75 252 SER A C 1
ATOM 1971 O O . SER A 1 252 ? -23.340 3.546 14.995 1.00 83.75 252 SER A O 1
ATOM 1973 N N . LEU A 1 253 ? -22.300 3.343 13.016 1.00 85.50 253 LEU A N 1
ATOM 1974 C CA . LEU A 1 253 ? -23.470 3.685 12.204 1.00 85.50 253 LEU A CA 1
ATOM 1975 C C . LEU A 1 253 ? -24.627 2.697 12.404 1.00 85.50 253 LEU A C 1
ATOM 1977 O O . LEU A 1 253 ? -25.781 3.118 12.476 1.00 85.50 253 LEU A O 1
ATOM 1981 N N . MET A 1 254 ? -24.342 1.396 12.529 1.00 89.69 254 MET A N 1
ATOM 1982 C CA . MET A 1 254 ? -25.370 0.393 12.824 1.00 89.69 254 MET A CA 1
ATOM 1983 C C . MET A 1 254 ? -25.996 0.599 14.203 1.00 89.69 254 MET A C 1
ATOM 1985 O O . MET A 1 254 ? -27.216 0.528 14.325 1.00 89.69 254 MET A O 1
ATOM 1989 N N . ILE A 1 255 ? -25.187 0.859 15.234 1.00 87.25 255 ILE A N 1
ATOM 1990 C CA . ILE A 1 255 ? -25.689 1.128 16.588 1.00 87.25 255 ILE A CA 1
ATOM 1991 C C . ILE A 1 255 ? -26.600 2.355 16.578 1.00 87.25 255 ILE A C 1
ATOM 1993 O O . ILE A 1 255 ? -27.720 2.277 17.081 1.00 87.25 255 ILE A O 1
ATOM 1997 N N . THR A 1 256 ? -26.156 3.444 15.950 1.00 86.81 256 THR A N 1
ATOM 1998 C CA . THR A 1 256 ? -26.953 4.661 15.798 1.00 86.81 256 THR A CA 1
ATOM 1999 C C . THR A 1 256 ? -28.270 4.391 15.072 1.00 86.81 256 THR A C 1
ATOM 2001 O O . THR A 1 256 ? -29.331 4.706 15.602 1.00 86.81 256 THR A O 1
ATOM 2004 N N . GLY A 1 257 ? -28.235 3.735 13.908 1.00 89.75 257 GLY A N 1
ATOM 2005 C CA . GLY A 1 257 ? -29.448 3.456 13.133 1.00 89.75 257 GLY A CA 1
ATOM 2006 C C . GLY A 1 257 ? -30.447 2.549 13.861 1.00 89.75 257 GLY A C 1
ATOM 2007 O O . GLY A 1 257 ? -31.657 2.707 13.707 1.00 89.75 257 GLY A O 1
ATOM 2008 N N . LEU A 1 258 ? -29.965 1.613 14.685 1.00 89.00 258 LEU A N 1
ATOM 2009 C CA . LEU A 1 258 ? -30.824 0.775 15.527 1.00 89.00 258 LEU A CA 1
ATOM 2010 C C . LEU A 1 258 ? -31.456 1.572 16.675 1.00 89.00 258 LEU A C 1
ATOM 2012 O O . LEU A 1 258 ? -32.626 1.347 16.988 1.00 89.00 258 LEU A O 1
ATOM 2016 N N . GLY A 1 259 ? -30.711 2.512 17.262 1.00 86.75 259 GLY A N 1
ATOM 2017 C CA . GLY A 1 259 ? -31.239 3.468 18.235 1.00 86.75 259 GLY A CA 1
ATOM 2018 C C . GLY A 1 259 ? -32.348 4.336 17.636 1.00 86.75 259 GLY A C 1
ATOM 2019 O O . GLY A 1 259 ? -33.442 4.401 18.197 1.00 86.75 259 GLY A O 1
ATOM 2020 N N . ASP A 1 260 ? -32.115 4.900 16.448 1.00 88.75 260 ASP A N 1
ATOM 2021 C CA . ASP A 1 260 ? -33.090 5.727 15.721 1.00 88.75 260 ASP A CA 1
ATOM 2022 C C . ASP A 1 260 ? -34.358 4.947 15.330 1.00 88.75 260 ASP A C 1
ATOM 2024 O O . ASP A 1 260 ? -35.458 5.501 15.298 1.00 88.75 260 ASP A O 1
ATOM 2028 N N . ALA A 1 261 ? -34.234 3.640 15.078 1.00 90.88 261 ALA A N 1
ATOM 2029 C CA . ALA A 1 261 ? -35.363 2.747 14.815 1.00 90.88 261 ALA A CA 1
ATOM 2030 C C . ALA A 1 261 ? -36.176 2.381 16.077 1.00 90.88 261 ALA A C 1
ATOM 2032 O O . ALA A 1 261 ? -37.162 1.646 15.980 1.00 90.88 261 ALA A O 1
ATOM 2033 N N . GLY A 1 262 ? -35.779 2.865 17.259 1.00 87.75 262 GLY A N 1
ATOM 2034 C CA . GLY A 1 262 ? -36.456 2.606 18.530 1.00 87.75 262 GLY A CA 1
ATOM 2035 C C . GLY A 1 262 ? -36.159 1.231 19.134 1.00 87.75 262 GLY A C 1
ATOM 2036 O O . GLY A 1 262 ? -36.919 0.764 19.986 1.00 87.75 262 GLY A O 1
ATOM 2037 N N . ILE A 1 263 ? -35.081 0.558 18.708 1.00 85.56 263 ILE A N 1
ATOM 2038 C CA . ILE A 1 263 ? -34.669 -0.713 19.313 1.00 85.56 263 ILE A CA 1
ATOM 2039 C C . ILE A 1 263 ? -34.138 -0.453 20.732 1.00 85.56 263 ILE A C 1
ATOM 2041 O O . ILE A 1 263 ? -33.259 0.391 20.912 1.00 85.56 263 ILE A O 1
ATOM 2045 N N . PRO A 1 264 ? -34.610 -1.191 21.757 1.00 80.81 264 PRO A N 1
ATOM 2046 C CA . PRO A 1 264 ? -34.132 -1.009 23.122 1.00 80.81 264 PRO A CA 1
ATOM 2047 C C . PRO A 1 264 ? -32.623 -1.268 23.255 1.00 80.81 264 PRO A C 1
ATOM 2049 O O . PRO A 1 264 ? -32.140 -2.373 22.970 1.00 80.81 264 PRO A O 1
ATOM 2052 N N . LEU A 1 265 ? -31.905 -0.268 23.779 1.00 72.31 265 LEU A N 1
ATOM 2053 C CA . LEU A 1 265 ? -30.457 -0.295 24.046 1.00 72.31 265 LEU A CA 1
ATOM 2054 C C . LEU A 1 265 ? -30.029 -1.400 25.034 1.00 72.31 265 LEU A C 1
ATOM 2056 O O . LEU A 1 265 ? -28.867 -1.800 25.063 1.00 72.31 265 LEU A O 1
ATOM 2060 N N . ASP A 1 266 ? -30.973 -1.950 25.804 1.00 79.00 266 ASP A N 1
ATOM 2061 C CA . ASP A 1 266 ? -30.733 -3.025 26.775 1.00 79.00 266 ASP A CA 1
ATOM 2062 C C . ASP A 1 266 ? -30.572 -4.422 26.171 1.00 79.00 266 ASP A C 1
ATOM 2064 O O . ASP A 1 266 ? -30.289 -5.391 26.888 1.00 79.00 266 ASP A O 1
ATOM 2068 N N . SER A 1 267 ? -30.719 -4.538 24.853 1.00 85.38 267 SER A N 1
ATOM 2069 C CA . SER A 1 267 ? -30.489 -5.787 24.141 1.00 85.38 267 SER A CA 1
ATOM 2070 C C . SER A 1 267 ? -29.059 -6.305 24.404 1.00 85.38 267 SER A C 1
ATOM 2072 O O . SER A 1 267 ? -28.095 -5.558 24.218 1.00 85.38 267 SER A O 1
ATOM 2074 N N . PRO A 1 268 ? -28.864 -7.584 24.793 1.00 87.19 268 PRO A N 1
ATOM 2075 C CA . PRO A 1 268 ? -27.550 -8.103 25.193 1.00 87.19 268 PRO A CA 1
ATOM 2076 C C . PRO A 1 268 ? -26.458 -7.946 24.126 1.00 87.19 268 PRO A C 1
ATOM 2078 O O . PRO A 1 268 ? -25.299 -7.688 24.447 1.00 87.19 268 PRO A O 1
ATOM 2081 N N . TRP A 1 269 ? -26.829 -8.088 22.852 1.00 85.62 269 TRP A N 1
ATOM 2082 C CA . TRP A 1 269 ? -25.920 -7.927 21.718 1.00 85.62 269 TRP A CA 1
ATOM 2083 C C . TRP A 1 269 ? -25.536 -6.459 21.491 1.00 85.62 269 TRP A C 1
ATOM 2085 O O . TRP A 1 269 ? -24.373 -6.181 21.218 1.00 85.62 269 TRP A O 1
ATOM 2095 N N . LEU A 1 270 ? -26.465 -5.521 21.690 1.00 84.94 270 LEU A N 1
ATOM 2096 C CA . LEU A 1 270 ? -26.229 -4.087 21.518 1.00 84.94 270 LEU A CA 1
ATOM 2097 C C . LEU A 1 270 ? -25.303 -3.554 22.611 1.00 84.94 270 LEU A C 1
ATOM 2099 O O . LEU A 1 270 ? -24.315 -2.882 22.323 1.00 84.94 270 LEU A O 1
ATOM 2103 N N . ARG A 1 271 ? -25.541 -3.975 23.859 1.00 85.44 271 ARG A N 1
ATOM 2104 C CA . ARG A 1 271 ? -24.655 -3.686 24.992 1.00 85.44 271 ARG A CA 1
ATOM 2105 C C . ARG A 1 271 ? -23.239 -4.215 24.762 1.00 85.44 271 ARG A C 1
ATOM 2107 O O . ARG A 1 271 ? -22.276 -3.522 25.075 1.00 85.44 271 ARG A O 1
ATOM 2114 N N . LYS A 1 272 ? -23.098 -5.418 24.195 1.00 88.19 272 LYS A N 1
ATOM 2115 C CA . LYS A 1 272 ? -21.787 -5.987 23.854 1.00 88.19 272 LYS A CA 1
ATOM 2116 C C . LYS A 1 272 ? -21.069 -5.154 22.787 1.00 88.19 272 LYS A C 1
ATOM 2118 O O . LYS A 1 272 ? -19.878 -4.894 22.937 1.00 88.19 272 LYS A O 1
ATOM 2123 N N . SER A 1 273 ? -21.776 -4.720 21.743 1.00 86.81 273 SER A N 1
ATOM 2124 C CA . SER A 1 273 ? -21.205 -3.865 20.694 1.00 86.81 273 SER A CA 1
ATOM 2125 C C . SER A 1 273 ? -20.786 -2.492 21.231 1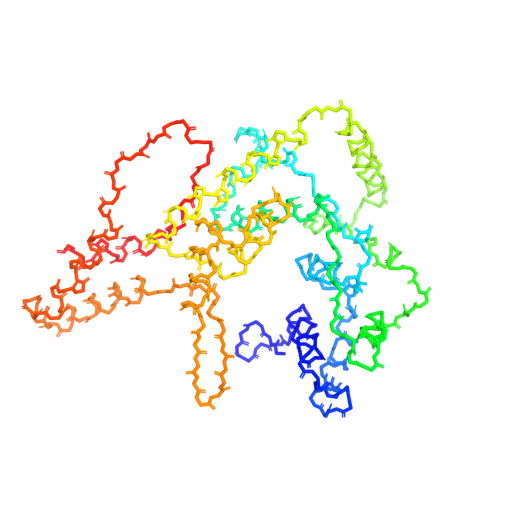.00 86.81 273 SER A C 1
ATOM 2127 O O . SER A 1 273 ? -19.702 -2.017 20.903 1.00 86.81 273 SER A O 1
ATOM 2129 N N . LEU A 1 274 ? -21.585 -1.895 22.122 1.00 84.56 274 LEU A N 1
ATOM 2130 C CA . LEU A 1 274 ? -21.245 -0.650 22.820 1.00 84.56 274 LEU A CA 1
ATOM 2131 C C . LEU A 1 274 ? -20.012 -0.804 23.717 1.00 84.56 274 LEU A C 1
ATOM 2133 O O . LEU A 1 274 ? -19.104 0.017 23.652 1.00 84.56 274 LEU A O 1
ATOM 2137 N N . GLN A 1 275 ? -19.938 -1.875 24.513 1.00 86.19 275 GLN A N 1
ATOM 2138 C CA . GLN A 1 275 ? -18.768 -2.170 25.352 1.00 86.19 275 GLN A CA 1
ATOM 2139 C C . GLN A 1 275 ? -17.501 -2.364 24.515 1.00 86.19 275 GLN A C 1
ATOM 2141 O O . GLN A 1 275 ? -16.425 -1.907 24.898 1.00 86.19 275 GLN A O 1
ATOM 2146 N N . TRP A 1 276 ? -17.626 -3.024 23.362 1.00 85.00 276 TRP A N 1
ATOM 2147 C CA . TRP A 1 276 ? -16.523 -3.168 22.422 1.00 85.00 276 TRP A CA 1
ATOM 2148 C C . TRP A 1 276 ? -16.080 -1.809 21.863 1.00 85.00 276 TRP A C 1
ATOM 2150 O O . TRP A 1 276 ? -14.895 -1.497 21.959 1.00 85.00 276 TRP A O 1
ATOM 2160 N N . LEU A 1 277 ? -16.999 -0.961 21.382 1.00 79.12 277 LEU A N 1
ATOM 2161 C CA . LEU A 1 277 ? -16.659 0.393 20.919 1.00 79.12 277 LEU A CA 1
ATOM 2162 C C . LEU A 1 277 ? -16.000 1.233 22.023 1.00 79.12 277 LEU A C 1
ATOM 2164 O O . LEU A 1 277 ? -14.963 1.847 21.789 1.00 79.12 277 LEU A O 1
ATOM 2168 N N . GLN A 1 278 ? -16.529 1.196 23.249 1.00 79.56 278 GLN A N 1
ATOM 2169 C CA . GLN A 1 278 ? -15.940 1.887 24.400 1.00 79.56 278 GLN A CA 1
ATOM 2170 C C . GLN A 1 278 ? -14.517 1.402 24.698 1.00 79.56 278 GLN A C 1
ATOM 2172 O O . GLN A 1 278 ? -13.644 2.213 25.004 1.00 79.56 278 GLN A O 1
ATOM 2177 N N . SER A 1 279 ? -14.250 0.098 24.568 1.00 77.25 279 SER A N 1
ATOM 2178 C CA . SER A 1 279 ? -12.902 -0.447 24.768 1.00 77.25 279 SER A CA 1
ATOM 2179 C C . SER A 1 279 ? -11.879 0.093 23.762 1.00 77.25 279 SER A C 1
ATOM 2181 O O . SER A 1 279 ? -10.699 0.188 24.093 1.00 77.25 279 SER A O 1
ATOM 2183 N N . LEU A 1 280 ? -12.330 0.505 22.571 1.00 69.81 280 LEU A N 1
ATOM 2184 C CA . LEU A 1 280 ? -11.493 1.148 21.556 1.00 69.81 280 LEU A CA 1
ATOM 2185 C C . LEU A 1 280 ? -11.285 2.642 21.836 1.00 69.81 280 LEU A C 1
ATOM 2187 O O . LEU A 1 280 ? -10.221 3.177 21.532 1.00 69.81 280 LEU A O 1
ATOM 2191 N N . SER A 1 281 ? -12.281 3.316 22.421 1.00 61.31 281 SER A N 1
ATOM 2192 C CA . SER A 1 281 ? -12.222 4.746 22.755 1.00 61.31 281 SER A CA 1
ATOM 2193 C C . SER A 1 281 ? -11.414 5.055 24.024 1.00 61.31 281 SER A C 1
ATOM 2195 O O . SER A 1 281 ? -10.899 6.159 24.158 1.00 61.31 281 SER A O 1
ATOM 2197 N N . LEU A 1 282 ? -11.267 4.105 24.955 1.00 51.12 282 LEU A N 1
ATOM 2198 C CA . LEU A 1 282 ? -10.687 4.328 26.293 1.00 51.12 282 LEU A CA 1
ATOM 2199 C C . LEU A 1 282 ? -9.145 4.331 26.376 1.00 51.12 282 LEU A C 1
ATOM 2201 O O . LEU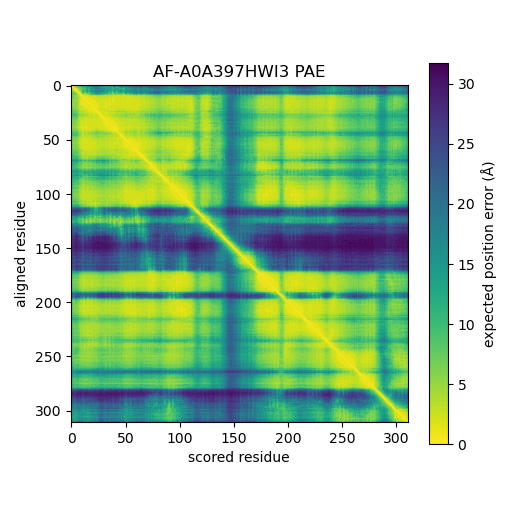 A 1 282 ? -8.595 4.257 27.474 1.00 51.12 282 LEU A O 1
ATOM 2205 N N . SER A 1 283 ? -8.406 4.478 25.272 1.00 50.41 283 SER A N 1
ATOM 2206 C CA . SER A 1 283 ? -6.941 4.656 25.331 1.00 50.41 283 SER A CA 1
ATOM 2207 C C . SER A 1 283 ? -6.508 6.121 25.541 1.00 50.41 283 SER A C 1
ATOM 2209 O O . SER A 1 283 ? -5.455 6.541 25.047 1.00 50.41 283 SER A O 1
ATOM 2211 N N . ASP A 1 284 ? -7.315 6.920 26.242 1.00 47.16 284 ASP A N 1
ATOM 2212 C CA . ASP A 1 284 ? -6.970 8.283 26.648 1.00 47.16 284 ASP A CA 1
ATOM 2213 C C . ASP A 1 284 ? -5.984 8.241 27.818 1.00 47.16 284 ASP A C 1
ATOM 2215 O O . ASP A 1 284 ? -6.348 8.006 28.969 1.00 47.16 284 ASP A O 1
ATOM 2219 N N . GLY A 1 285 ? -4.699 8.455 27.532 1.00 40.69 285 GLY A N 1
ATOM 2220 C CA . GLY A 1 285 ? -3.710 8.517 28.609 1.00 40.69 285 GLY A CA 1
ATOM 2221 C C . GLY A 1 285 ? -2.258 8.756 28.234 1.00 40.69 285 GLY A C 1
ATOM 2222 O O . GLY A 1 285 ? -1.402 8.652 29.105 1.00 40.69 285 GLY A O 1
ATOM 2223 N N . ASN A 1 286 ? -1.925 9.073 26.982 1.00 38.44 286 ASN A N 1
ATOM 2224 C CA . ASN A 1 286 ? -0.569 9.527 26.692 1.00 38.44 286 ASN A CA 1
ATOM 2225 C C . ASN A 1 286 ? -0.565 10.568 25.572 1.00 38.44 286 ASN A C 1
ATOM 2227 O O . ASN A 1 286 ? -0.151 10.304 24.444 1.00 38.44 286 ASN A O 1
ATOM 2231 N N . ASN A 1 287 ? -0.933 11.802 25.935 1.00 41.97 287 ASN A N 1
ATOM 2232 C CA . ASN A 1 287 ? -0.320 13.003 25.356 1.00 41.97 287 ASN A CA 1
ATOM 2233 C C . ASN A 1 287 ? 1.167 13.012 25.734 1.00 41.97 287 ASN A C 1
ATOM 2235 O O . ASN A 1 287 ? 1.646 13.855 26.490 1.00 41.97 287 ASN A O 1
ATOM 2239 N N . ASN A 1 288 ? 1.893 12.005 25.259 1.00 39.62 288 ASN A N 1
ATOM 2240 C CA . ASN A 1 288 ? 3.311 11.891 25.471 1.00 39.62 288 ASN A CA 1
ATOM 2241 C C . ASN A 1 288 ? 3.934 12.922 24.531 1.00 39.62 288 ASN A C 1
ATOM 2243 O O . ASN A 1 288 ? 4.154 12.654 23.354 1.00 39.62 288 ASN A O 1
ATOM 2247 N N . THR A 1 289 ? 4.166 14.129 25.044 1.00 39.84 289 THR A N 1
ATOM 2248 C CA . THR A 1 289 ? 4.787 15.260 24.332 1.00 39.84 289 THR A CA 1
ATOM 2249 C C . THR A 1 289 ? 6.193 14.939 23.807 1.00 39.84 289 THR A C 1
ATOM 2251 O O . THR A 1 289 ? 6.771 15.729 23.067 1.00 39.84 289 THR A O 1
ATOM 2254 N N . SER A 1 290 ? 6.735 13.764 24.156 1.00 39.41 290 SER A N 1
ATOM 2255 C CA . SER A 1 290 ? 7.951 13.174 23.593 1.00 39.41 290 SER A CA 1
ATOM 2256 C C . SER A 1 290 ? 7.761 12.528 22.211 1.00 39.41 290 SER A C 1
ATOM 2258 O O . SER A 1 290 ? 8.752 12.307 21.509 1.00 39.41 290 SER A O 1
ATOM 2260 N N . LYS A 1 291 ? 6.520 12.240 21.787 1.00 43.00 291 LYS A N 1
ATOM 2261 C CA . LYS A 1 291 ? 6.228 11.740 20.439 1.00 43.00 291 LYS A CA 1
ATOM 2262 C C . LYS A 1 291 ? 6.455 12.855 19.424 1.00 43.00 291 LYS A C 1
ATOM 2264 O O . LYS A 1 291 ? 5.824 13.905 19.469 1.00 43.00 291 LYS A O 1
ATOM 2269 N N . ILE A 1 292 ? 7.344 12.600 18.471 1.00 43.59 292 ILE A N 1
ATOM 2270 C CA . ILE A 1 292 ? 7.608 13.530 17.360 1.00 43.59 292 ILE A CA 1
ATOM 2271 C C . ILE A 1 292 ? 6.474 13.495 16.330 1.00 43.59 292 ILE A C 1
ATOM 2273 O O . ILE A 1 292 ? 6.248 14.483 15.628 1.00 43.59 292 ILE A O 1
ATOM 2277 N N . PHE A 1 293 ? 5.738 12.382 16.278 1.00 47.62 293 PHE A N 1
ATOM 2278 C CA . PHE A 1 293 ? 4.631 12.155 15.359 1.00 47.62 293 PHE A CA 1
ATOM 2279 C C . PHE A 1 293 ? 3.423 11.580 16.092 1.00 47.62 293 PHE A C 1
ATOM 2281 O O . PHE A 1 293 ? 3.570 10.676 16.913 1.00 47.62 293 PHE A O 1
ATOM 2288 N N . ASP A 1 294 ? 2.235 12.066 15.739 1.00 51.62 294 ASP A N 1
ATOM 2289 C CA . ASP A 1 294 ? 0.993 11.352 16.024 1.00 51.62 294 ASP A CA 1
ATOM 2290 C C . ASP A 1 294 ? 0.811 10.265 14.956 1.00 51.62 294 ASP A C 1
ATOM 2292 O O . ASP A 1 294 ? 0.693 10.557 13.759 1.00 51.62 294 ASP A O 1
ATOM 2296 N N . THR A 1 295 ? 0.890 9.010 15.372 1.00 50.62 295 THR A N 1
ATOM 2297 C CA . THR A 1 295 ? 0.808 7.819 14.512 1.00 50.62 295 THR A CA 1
ATOM 2298 C C . THR A 1 295 ? -0.621 7.291 14.384 1.00 50.62 295 THR A C 1
ATOM 2300 O O . THR A 1 295 ? -0.888 6.438 13.536 1.00 50.62 295 THR A O 1
ATOM 2303 N N . ARG A 1 296 ? -1.563 7.847 15.157 1.00 57.75 296 ARG A N 1
ATOM 2304 C CA . ARG A 1 296 ? -2.946 7.382 15.196 1.00 57.75 296 ARG A CA 1
ATOM 2305 C C . ARG A 1 296 ? -3.716 7.813 13.951 1.00 57.75 296 ARG A C 1
ATOM 2307 O O . ARG A 1 296 ? -3.749 8.989 13.589 1.00 57.75 296 ARG A O 1
ATOM 2314 N N . ILE A 1 297 ? -4.381 6.849 13.316 1.00 55.75 297 ILE A N 1
ATOM 2315 C CA . ILE A 1 297 ? -5.308 7.084 12.205 1.00 55.75 297 ILE A CA 1
ATOM 2316 C C . ILE A 1 297 ? -6.726 6.890 12.739 1.00 55.75 297 ILE A C 1
ATOM 2318 O O . ILE A 1 297 ? -7.320 5.825 12.611 1.00 55.75 297 ILE A O 1
ATOM 2322 N N . PHE A 1 298 ? -7.269 7.938 13.350 1.00 58.09 298 PHE A N 1
ATOM 2323 C CA . PHE A 1 298 ? -8.704 8.035 13.590 1.00 58.09 298 PHE A CA 1
ATOM 2324 C C . PHE A 1 298 ? -9.278 9.042 12.606 1.00 58.09 298 PHE A C 1
ATOM 2326 O O . PHE A 1 298 ? -8.796 10.176 12.522 1.00 58.09 298 PHE A O 1
ATOM 2333 N N . ARG A 1 299 ? -10.308 8.652 11.853 1.00 58.66 299 ARG A N 1
ATOM 2334 C CA . ARG A 1 299 ? -11.097 9.650 11.134 1.00 58.66 299 ARG A CA 1
ATOM 2335 C C . ARG A 1 299 ? -11.941 10.380 12.167 1.00 58.66 299 ARG A C 1
ATOM 2337 O O . ARG A 1 299 ? -12.537 9.750 13.037 1.00 58.66 299 ARG A O 1
ATOM 2344 N N . VAL A 1 300 ? -11.988 11.705 12.062 1.00 58.62 300 VAL A N 1
ATOM 2345 C CA . VAL A 1 300 ? -12.830 12.540 12.933 1.00 58.62 300 VAL A CA 1
ATOM 2346 C C . VAL A 1 300 ? -14.283 12.062 12.874 1.00 58.62 300 VAL A C 1
ATOM 2348 O O . VAL A 1 300 ? -14.935 11.985 13.907 1.00 58.62 300 VAL A O 1
ATOM 2351 N N . ASP A 1 301 ? -14.733 11.644 11.689 1.00 58.22 301 ASP A N 1
ATOM 2352 C CA . ASP A 1 301 ? -16.069 11.091 11.457 1.00 58.22 301 ASP A CA 1
ATOM 2353 C C . ASP A 1 301 ? -16.310 9.788 12.235 1.00 58.22 301 ASP A C 1
ATOM 2355 O O . ASP A 1 301 ? -17.366 9.629 12.835 1.00 58.22 301 ASP A O 1
ATOM 2359 N N . ASP A 1 302 ? -15.325 8.882 12.288 1.00 62.06 302 ASP A N 1
ATOM 2360 C CA . ASP A 1 302 ? -15.451 7.599 12.995 1.00 62.06 302 ASP A CA 1
ATOM 2361 C C . ASP A 1 302 ? -15.509 7.816 14.510 1.00 62.06 302 ASP A C 1
ATOM 2363 O O . ASP A 1 302 ? -16.271 7.156 15.210 1.00 62.06 302 ASP A O 1
ATOM 2367 N N . VAL A 1 303 ? -14.726 8.772 15.020 1.00 64.12 303 VAL A N 1
ATOM 2368 C CA . VAL A 1 303 ? -14.739 9.150 16.439 1.00 64.12 303 VAL A CA 1
ATOM 2369 C C . VAL A 1 303 ? -16.040 9.860 16.793 1.00 64.12 303 VAL A C 1
ATOM 2371 O O . VAL A 1 303 ? -16.636 9.552 17.817 1.00 64.12 303 VAL A O 1
ATOM 2374 N N . ALA A 1 304 ? -16.515 10.772 15.944 1.00 63.94 304 ALA A N 1
ATOM 2375 C CA . ALA A 1 304 ? -17.790 11.449 16.141 1.00 63.94 304 ALA A CA 1
ATOM 2376 C C . ALA A 1 304 ? -18.963 10.459 16.110 1.00 63.94 304 ALA A C 1
ATOM 2378 O O . ALA A 1 304 ? -19.827 10.525 16.979 1.00 63.94 304 ALA A O 1
ATOM 2379 N N . ALA A 1 305 ? -18.963 9.512 15.168 1.00 64.56 305 ALA A N 1
ATOM 2380 C CA . ALA A 1 305 ? -19.962 8.453 15.086 1.00 64.56 305 ALA A CA 1
ATOM 2381 C C . ALA A 1 305 ? -19.904 7.523 16.304 1.00 64.56 305 ALA A C 1
ATOM 2383 O O . ALA A 1 305 ? -20.944 7.200 16.867 1.00 64.56 305 ALA A O 1
ATOM 2384 N N . ALA A 1 306 ? -18.707 7.134 16.755 1.00 66.69 306 ALA A N 1
ATOM 2385 C CA . ALA A 1 306 ? -18.544 6.302 17.945 1.00 66.69 306 ALA A CA 1
ATOM 2386 C C . ALA A 1 306 ? -19.006 7.024 19.222 1.00 66.69 306 ALA A C 1
ATOM 2388 O O . ALA A 1 306 ? -19.678 6.424 20.054 1.00 66.69 306 ALA A O 1
ATOM 2389 N N . ILE A 1 307 ? -18.694 8.317 19.368 1.00 71.44 307 ILE A N 1
ATOM 2390 C CA . ILE A 1 307 ? -19.175 9.142 20.484 1.00 71.44 307 ILE A CA 1
ATOM 2391 C C . ILE A 1 307 ? -20.700 9.263 20.431 1.00 71.44 307 ILE A C 1
ATOM 2393 O O . ILE A 1 307 ? -21.356 9.046 21.443 1.00 71.44 307 ILE A O 1
ATOM 2397 N N . TYR A 1 308 ? -21.266 9.560 19.259 1.00 70.75 308 TYR A N 1
ATOM 2398 C CA . TYR A 1 308 ? -22.713 9.673 19.076 1.00 70.75 308 TYR A CA 1
ATOM 2399 C C . TYR A 1 308 ? -23.444 8.354 19.345 1.00 70.75 308 TYR A C 1
ATOM 2401 O O . TYR A 1 308 ? -24.536 8.363 19.888 1.00 70.75 308 TYR A O 1
ATOM 2409 N N . ALA A 1 309 ? -22.836 7.216 19.010 1.00 65.50 309 ALA A N 1
ATOM 2410 C CA . ALA A 1 309 ? -23.393 5.900 19.299 1.00 65.50 309 ALA A CA 1
ATOM 2411 C C . ALA A 1 309 ? -23.381 5.548 20.799 1.00 65.50 309 ALA A C 1
ATOM 2413 O O . ALA A 1 309 ? -24.140 4.679 21.219 1.00 65.50 309 ALA A O 1
ATOM 2414 N N . VAL A 1 310 ? -22.500 6.167 21.594 1.00 66.69 310 VAL A N 1
ATOM 2415 C CA . VAL A 1 310 ? -22.321 5.873 23.027 1.00 66.69 310 VAL A CA 1
ATOM 2416 C C . VAL A 1 310 ? -23.117 6.819 23.940 1.00 66.69 310 VAL A C 1
ATOM 2418 O O . VAL A 1 310 ? -23.412 6.426 25.071 1.00 66.69 310 VAL A O 1
ATOM 2421 N N . ILE A 1 311 ? -23.435 8.035 23.483 1.00 64.38 311 ILE A N 1
ATOM 2422 C CA . ILE A 1 311 ? -24.239 9.040 24.211 1.00 64.38 311 ILE A CA 1
ATOM 2423 C C . ILE A 1 311 ? -25.731 8.763 24.025 1.00 64.38 311 ILE A C 1
ATOM 2425 O O . ILE A 1 311 ? -26.448 8.805 25.050 1.00 64.38 311 ILE A O 1
#

Mean predicted aligned error: 11.52 Å